Protein 6YUG (pdb70)

Solvent-accessible surface area: 14683 Å² total; per-residue (Å²): 232,61,76,43,112,32,83,87,7,56,62,132,15,6,138,66,0,41,120,18,2,29,110,99,39,202,32,108,50,85,8,57,192,70,67,3,65,96,21,37,171,29,65,2,7,22,6,6,0,0,17,9,49,73,75,68,122,7,1,0,2,0,0,0,2,5,4,0,4,5,0,15,97,6,10,0,10,5,36,40,42,15,14,24,162,118,20,111,162,133,42,7,14,97,77,0,0,117,77,0,23,83,22,0,98,89,122,39,85,2,14,45,0,15,2,41,9,121,55,148,122,27,78,128,29,13,53,46,9,136,7,129,106,40,119,25,78,5,13,57,6,88,81,228,72,68,45,108,28,73,72,5,57,59,136,19,6,125,60,0,42,104,21,3,34,127,83,22,125,35,108,50,82,6,60,191,68,71,2,76,99,22,12,146,30,69,2,6,20,5,9,0,0,18,11,49,74,76,67,137,7,2,0,4,0,0,0,2,5,6,0,1,2,0,22,100,8,16,0,9,6,39,34,44,14,20,16,175,141,34,108,164,138,41,8,18,84,76,1,1,117,77,0,25,88,19,0,96,88,120,36,89,2,13,51,0,15,2,43,7,108,44,153,144,16,96,138,25,11,56,48,11,139,3,132,164,20,124,36,43,6,2,56,5,86,88

Structure (mmCIF, N/CA/C/O backbone):
data_6YUG
#
_entry.id   6YUG
#
_cell.length_a   55.693
_cell.length_b   70.089
_cell.length_c   71.850
_cell.angle_alpha   90.00
_cell.angle_beta   90.00
_cell.angle_gamma   90.00
#
_symmetry.space_group_name_H-M   'P 21 21 21'
#
loop_
_entity.id
_entity.type
_entity.pdbx_description
1 polymer 'Diamine acetyltransferase'
2 non-polymer 'ACETYL COENZYME *A'
3 non-polymer 6-O-phosphono-alpha-D-glucopyranose
4 water water
#
loop_
_atom_site.group_PDB
_atom_site.id
_atom_site.type_symbol
_atom_site.label_atom_id
_atom_site.label_alt_id
_atom_site.label_comp_id
_atom_site.label_asym_id
_atom_site.label_entity_id
_atom_site.label_seq_id
_atom_site.pdbx_PDB_ins_code
_atom_site.Cartn_x
_atom_site.Cartn_y
_atom_site.Cartn_z
_atom_site.occupancy
_atom_site.B_iso_or_equiv
_atom_site.auth_seq_id
_atom_site.auth_comp_id
_atom_site.auth_asym_id
_atom_site.auth_atom_id
_atom_site.pdbx_PDB_model_num
ATOM 1 N N . ILE A 1 2 ? 7.823 -6.761 -18.023 1.00 95.03 2 ILE A N 1
ATOM 2 C CA . ILE A 1 2 ? 8.647 -5.567 -17.872 1.00 93.82 2 ILE A CA 1
ATOM 3 C C . ILE A 1 2 ? 7.844 -4.452 -17.221 1.00 89.35 2 ILE A C 1
ATOM 4 O O . ILE A 1 2 ? 8.094 -3.270 -17.455 1.00 90.09 2 ILE A O 1
ATOM 9 N N . SER A 1 3 ? 6.870 -4.838 -16.403 1.00 83.84 3 SER A N 1
ATOM 10 C CA . SER A 1 3 ? 6.017 -3.872 -15.723 1.00 77.76 3 SER A CA 1
ATOM 11 C C . SER A 1 3 ? 6.713 -3.322 -14.483 1.00 67.36 3 SER A C 1
ATOM 12 O O . SER A 1 3 ? 7.249 -4.083 -13.674 1.00 62.81 3 SER A O 1
ATOM 15 N N . SER A 1 4 ? 6.744 -1.994 -14.373 1.00 64.69 4 SER A N 1
ATOM 16 C CA . SER A 1 4 ? 7.312 -1.314 -13.222 1.00 62.74 4 SER A CA 1
ATOM 17 C C . SER A 1 4 ? 6.285 -1.203 -12.096 1.00 57.45 4 SER A C 1
ATOM 18 O O . SER A 1 4 ? 5.108 -0.923 -12.340 1.00 48.41 4 SER A O 1
ATOM 21 N N . PHE A 1 5 ? 6.772 -1.326 -10.856 1.00 52.62 5 PHE A N 1
ATOM 22 C CA . PHE A 1 5 ? 5.972 -1.275 -9.632 1.00 48.74 5 PHE A CA 1
ATOM 23 C C . PHE A 1 5 ? 6.667 -0.393 -8.610 1.00 48.43 5 PHE A C 1
ATOM 24 O O . PHE A 1 5 ? 7.890 -0.193 -8.657 1.00 47.22 5 PHE A O 1
ATOM 32 N N . GLU A 1 6 ? 5.882 0.140 -7.678 1.00 42.97 6 GLU A N 1
ATOM 33 C CA . GLU A 1 6 ? 6.461 0.968 -6.626 1.00 48.01 6 GLU A CA 1
ATOM 34 C C . GLU A 1 6 ? 5.761 0.709 -5.300 1.00 44.97 6 GLU A C 1
ATOM 35 O O . GLU A 1 6 ? 4.527 0.727 -5.233 1.00 42.80 6 GLU A O 1
ATOM 41 N N . VAL A 1 7 ? 6.541 0.451 -4.254 1.00 40.69 7 VAL A N 1
ATOM 42 C CA . VAL A 1 7 ? 5.990 0.410 -2.903 1.00 38.33 7 VAL A CA 1
ATOM 43 C C . VAL A 1 7 ? 5.932 1.815 -2.325 1.00 40.42 7 VAL A C 1
ATOM 44 O O . VAL A 1 7 ? 6.853 2.621 -2.486 1.00 40.63 7 VAL A O 1
ATOM 48 N N . ARG A 1 8 ? 4.822 2.124 -1.667 1.00 41.69 8 ARG A N 1
ATOM 49 C CA . ARG A 1 8 ? 4.651 3.429 -1.049 1.00 44.52 8 ARG A CA 1
ATOM 50 C C . ARG A 1 8 ? 3.757 3.284 0.184 1.00 43.50 8 ARG A C 1
ATOM 51 O O . ARG A 1 8 ? 3.096 2.259 0.383 1.00 42.53 8 ARG A O 1
ATOM 59 N N . LYS A 1 9 ? 3.772 4.303 1.036 1.00 42.70 9 LYS A N 1
ATOM 60 C CA . LYS A 1 9 ? 2.888 4.303 2.189 1.00 47.09 9 LYS A CA 1
ATOM 61 C C . LYS A 1 9 ? 1.477 4.633 1.722 1.00 49.08 9 LYS A C 1
ATOM 62 O O . LYS A 1 9 ? 1.272 5.575 0.951 1.00 51.73 9 LYS A O 1
ATOM 68 N N . ALA A 1 10 ? 0.513 3.837 2.160 1.00 47.04 10 ALA A N 1
ATOM 69 C CA . ALA A 1 10 ? -0.872 4.120 1.830 1.00 48.89 10 ALA A CA 1
ATOM 70 C C . ALA A 1 10 ? -1.308 5.413 2.513 1.00 50.43 10 ALA A C 1
ATOM 71 O O . ALA A 1 10 ? -0.743 5.822 3.528 1.00 53.89 10 ALA A O 1
ATOM 73 N N . THR A 1 11 ? -2.288 6.087 1.922 1.00 48.89 11 THR A N 1
ATOM 74 C CA . THR A 1 11 ? -2.794 7.350 2.445 1.00 51.03 11 THR A CA 1
ATOM 75 C C . THR A 1 11 ? -4.324 7.304 2.492 1.00 52.88 11 THR A C 1
ATOM 76 O O . THR A 1 11 ? -4.961 6.366 1.995 1.00 50.98 11 THR A O 1
ATOM 80 N N . ILE A 1 12 ? -4.918 8.337 3.103 1.00 54.80 12 ILE A N 1
ATOM 81 C CA . ILE A 1 12 ? -6.373 8.448 3.116 1.00 57.19 12 ILE A CA 1
ATOM 82 C C . ILE A 1 12 ? -6.936 8.471 1.701 1.00 58.71 12 ILE A C 1
ATOM 83 O O . ILE A 1 12 ? -8.032 7.951 1.457 1.00 58.33 12 ILE A O 1
ATOM 88 N N . ASP A 1 13 ? -6.198 9.041 0.738 1.00 59.45 13 ASP A N 1
ATOM 89 C CA . ASP A 1 13 ? -6.756 9.166 -0.603 1.00 60.32 13 ASP A CA 1
ATOM 90 C C . ASP A 1 13 ? -6.910 7.820 -1.268 1.00 53.29 13 ASP A C 1
ATOM 91 O O . ASP A 1 13 ? -7.596 7.720 -2.285 1.00 56.36 13 ASP A O 1
ATOM 96 N N . ASP A 1 14 ? -6.329 6.788 -0.682 1.00 46.90 14 ASP A N 1
ATOM 97 C CA . ASP A 1 14 ? -6.404 5.437 -1.195 1.00 45.22 14 ASP A CA 1
ATOM 98 C C . ASP A 1 14 ? -7.403 4.579 -0.442 1.00 42.22 14 ASP A C 1
ATOM 99 O O . ASP A 1 14 ? -7.481 3.373 -0.705 1.00 40.11 14 ASP A O 1
ATOM 104 N N . TYR A 1 15 ? -8.171 5.168 0.481 1.00 42.35 15 TYR A N 1
ATOM 105 C CA . TYR A 1 15 ? -8.963 4.366 1.414 1.00 38.09 15 TYR A CA 1
ATOM 106 C C . TYR A 1 15 ? -9.873 3.387 0.687 1.00 36.84 15 TYR A C 1
ATOM 107 O O . TYR A 1 15 ? -9.894 2.185 0.995 1.00 32.73 15 TYR A O 1
ATOM 116 N N . PHE A 1 16 ? -10.649 3.885 -0.276 1.00 36.93 16 PHE A N 1
ATOM 117 C CA . PHE A 1 16 ? -11.640 3.019 -0.894 1.00 34.99 16 PHE A CA 1
ATOM 118 C C . PHE A 1 16 ? -10.973 2.026 -1.830 1.00 35.51 16 PHE A C 1
ATOM 119 O O . PHE A 1 16 ? -11.409 0.873 -1.921 1.00 35.62 16 PHE A O 1
ATOM 127 N N . GLU A 1 17 ? -9.838 2.391 -2.436 1.00 39.33 17 GLU A N 1
ATOM 128 C CA . GLU A 1 17 ? -9.206 1.381 -3.264 1.00 39.47 17 GLU A CA 1
ATOM 129 C C . GLU A 1 17 ? -8.570 0.309 -2.389 1.00 39.42 17 GLU A C 1
ATOM 130 O O . GLU A 1 17 ? -8.734 -0.884 -2.670 1.00 35.77 17 GLU A O 1
ATOM 136 N N . LEU A 1 18 ? -7.975 0.690 -1.243 1.00 40.42 18 LEU A N 1
ATOM 137 C CA . LEU A 1 18 ? -7.449 -0.336 -0.343 1.00 41.87 18 LEU A CA 1
ATOM 138 C C . LEU A 1 18 ? -8.557 -1.185 0.239 1.00 42.10 18 LEU A C 1
ATOM 139 O O . LEU A 1 18 ? -8.399 -2.402 0.395 1.00 39.88 18 LEU A O 1
ATOM 144 N N . ARG A 1 19 ? -9.701 -0.572 0.548 1.00 41.22 19 ARG A N 1
ATOM 145 C CA . ARG A 1 19 ? -10.743 -1.357 1.187 1.00 36.15 19 ARG A CA 1
ATOM 146 C C . ARG A 1 19 ? -11.265 -2.418 0.238 1.00 36.87 19 ARG A C 1
ATOM 147 O O . ARG A 1 19 ? -11.520 -3.554 0.662 1.00 37.76 19 ARG A O 1
ATOM 155 N N . ASN A 1 20 ? -11.327 -2.104 -1.071 1.00 37.20 20 ASN A N 1
ATOM 156 C CA . ASN A 1 20 ? -11.770 -3.094 -2.046 1.00 39.68 20 ASN A CA 1
ATOM 157 C C . ASN A 1 20 ? -10.797 -4.251 -2.139 1.00 41.37 20 ASN A C 1
ATOM 158 O O . ASN A 1 20 ? -11.185 -5.380 -2.466 1.00 41.42 20 ASN A O 1
ATOM 163 N N . LEU A 1 21 ? -9.526 -3.981 -1.878 1.00 43.15 21 LEU A N 1
ATOM 164 C CA . LEU A 1 21 ? -8.529 -5.027 -1.977 1.00 46.97 21 LEU A CA 1
ATOM 165 C C . LEU A 1 21 ? -8.501 -5.863 -0.696 1.00 46.63 21 LEU A C 1
ATOM 166 O O . LEU A 1 21 ? -8.518 -7.101 -0.747 1.00 45.97 21 LEU A O 1
ATOM 171 N N . ILE A 1 22 ? -8.510 -5.188 0.458 1.00 45.73 22 ILE A N 1
ATOM 172 C CA . ILE A 1 22 ? -8.389 -5.858 1.752 1.00 49.78 22 ILE A CA 1
ATOM 173 C C . ILE A 1 22 ? -9.575 -6.771 2.006 1.00 58.70 22 ILE A C 1
ATOM 174 O O . ILE A 1 22 ? -9.415 -7.905 2.473 1.00 60.56 22 ILE A O 1
ATOM 179 N N . CYS A 1 23 ? -10.780 -6.293 1.708 1.00 64.66 23 CYS A N 1
ATOM 180 C CA . CYS A 1 23 ? -12.016 -6.960 2.096 1.00 71.40 23 CYS A CA 1
ATOM 181 C C . CYS A 1 23 ? -12.363 -8.151 1.246 1.00 88.54 23 CYS A C 1
ATOM 182 O O . CYS A 1 23 ? -13.429 -8.731 1.456 1.00 88.71 23 CYS A O 1
ATOM 185 N N . ASP A 1 24 ? -11.522 -8.543 0.302 1.00 106.74 24 ASP A N 1
ATOM 186 C CA . ASP A 1 24 ? -11.992 -9.678 -0.469 1.00 115.46 24 ASP A CA 1
ATOM 187 C C . ASP A 1 24 ? -11.631 -11.004 0.191 1.00 119.40 24 ASP A C 1
ATOM 188 O O . ASP A 1 24 ? -12.448 -11.929 0.208 1.00 125.79 24 ASP A O 1
ATOM 193 N N . VAL A 1 25 ? -10.463 -11.089 0.826 1.00 116.82 25 VAL A N 1
ATOM 194 C CA . VAL A 1 25 ? -10.083 -12.337 1.482 1.00 114.82 25 VAL A CA 1
ATOM 195 C C . VAL A 1 25 ? -10.307 -12.295 2.982 1.00 111.02 25 VAL A C 1
ATOM 196 O O . VAL A 1 25 ? -10.312 -13.355 3.630 1.00 113.43 25 VAL A O 1
ATOM 200 N N . THR A 1 26 ? -10.529 -11.118 3.544 1.00 104.04 26 THR A N 1
ATOM 201 C CA . THR A 1 26 ? -10.570 -10.866 4.972 1.00 94.61 26 THR A CA 1
ATOM 202 C C . THR A 1 26 ? -12.039 -10.626 5.326 1.00 88.36 26 THR A C 1
ATOM 203 O O . THR A 1 26 ? -12.912 -10.679 4.451 1.00 90.39 26 THR A O 1
ATOM 207 N N . ARG A 1 27 ? -12.333 -10.419 6.606 1.00 79.48 27 ARG A N 1
ATOM 208 C CA . ARG A 1 27 ? -13.711 -10.297 7.082 1.00 72.07 27 ARG A CA 1
ATOM 209 C C . ARG A 1 27 ? -14.008 -8.830 7.415 1.00 62.63 27 ARG A C 1
ATOM 210 O O . ARG A 1 27 ? -13.872 -8.401 8.560 1.00 61.02 27 ARG A O 1
ATOM 218 N N . CYS A 1 28 ? -14.444 -8.067 6.410 1.00 56.32 28 CYS A N 1
ATOM 219 C CA . CYS A 1 28 ? -14.834 -6.678 6.617 1.00 49.34 28 CYS A CA 1
ATOM 220 C C . CYS A 1 28 ? -16.308 -6.590 6.998 1.00 47.51 28 CYS A C 1
ATOM 221 O O . CYS A 1 28 ? -17.128 -7.412 6.585 1.00 47.44 28 CYS A O 1
ATOM 224 N N . THR A 1 29 ? -16.633 -5.553 7.771 1.00 44.43 29 THR A N 1
ATOM 225 C CA . THR A 1 29 ? -17.962 -5.316 8.311 1.00 40.08 29 THR A CA 1
ATOM 226 C C . THR A 1 29 ? -18.380 -3.859 8.239 1.00 39.18 29 THR A C 1
ATOM 227 O O . THR A 1 29 ? -19.510 -3.546 8.619 1.00 43.05 29 THR A O 1
ATOM 231 N N . GLU A 1 30 ? -17.520 -2.961 7.779 1.00 36.45 30 GLU A N 1
ATOM 232 C CA . GLU A 1 30 ? -17.751 -1.537 7.973 1.00 41.65 30 GLU A CA 1
ATOM 233 C C . GLU A 1 30 ? -17.063 -0.760 6.866 1.00 40.52 30 GLU A C 1
ATOM 234 O O . GLU A 1 30 ? -16.054 -1.211 6.320 1.00 44.12 30 GLU A O 1
ATOM 240 N N . THR A 1 31 ? -17.618 0.394 6.505 1.00 36.75 31 THR A N 1
ATOM 241 C CA . THR A 1 31 ? -16.905 1.320 5.632 1.00 39.95 31 THR A CA 1
ATOM 242 C C . THR A 1 31 ? -16.842 2.654 6.363 1.00 36.18 31 THR A C 1
ATOM 243 O O . THR A 1 31 ? -17.877 3.223 6.720 1.00 35.62 31 THR A O 1
ATOM 247 N N . LEU A 1 32 ? -15.622 3.112 6.645 1.00 30.59 32 LEU A N 1
ATOM 248 C CA . LEU A 1 32 ? -15.412 4.201 7.583 1.00 30.30 32 LEU A CA 1
ATOM 249 C C . LEU A 1 32 ? -15.745 5.556 6.973 1.00 36.75 32 LEU A C 1
ATOM 250 O O . LEU A 1 32 ? -15.631 5.764 5.764 1.00 36.47 32 LEU A O 1
ATOM 255 N N . SER A 1 33 ? -16.182 6.479 7.829 1.00 39.98 33 SER A N 1
ATOM 256 C CA . SER A 1 33 ? -16.387 7.861 7.416 1.00 46.99 33 SER A CA 1
ATOM 257 C C . SER A 1 33 ? -15.048 8.548 7.223 1.00 47.95 33 SER A C 1
ATOM 258 O O . SER A 1 33 ? -13.983 7.983 7.480 1.00 46.39 33 SER A O 1
ATOM 261 N N . ARG A 1 34 ? -15.109 9.804 6.781 1.00 50.75 34 ARG A N 1
ATOM 262 C CA . ARG A 1 34 ? -13.872 10.540 6.588 1.00 51.28 34 ARG A CA 1
ATOM 263 C C . ARG A 1 34 ? -13.169 10.771 7.909 1.00 50.42 34 ARG A C 1
ATOM 264 O O . ARG A 1 34 ? -11.936 10.752 7.954 1.00 48.45 34 ARG A O 1
ATOM 272 N N . GLU A 1 35 ? -13.932 10.954 8.993 1.00 49.20 35 GLU A N 1
ATOM 273 C CA . GLU A 1 35 ? -13.323 11.185 10.295 1.00 46.54 35 GLU A CA 1
ATOM 274 C C . GLU A 1 35 ? -12.742 9.904 10.875 1.00 44.73 35 GLU A C 1
ATOM 275 O O . GLU A 1 35 ? -11.596 9.903 11.346 1.00 44.47 35 GLU A O 1
ATOM 277 N N . GLN A 1 36 ? -13.473 8.786 10.789 1.00 42.32 36 GLN A N 1
ATOM 278 C CA . GLN A 1 36 ? -12.912 7.539 11.308 1.00 42.15 36 GLN A CA 1
ATOM 279 C C . GLN A 1 36 ? -11.681 7.119 10.512 1.00 40.33 36 GLN A C 1
ATOM 280 O O . GLN A 1 36 ? -10.636 6.791 11.092 1.00 35.57 36 GLN A O 1
ATOM 286 N N . ALA A 1 37 ? -11.785 7.134 9.178 1.00 37.93 37 ALA A N 1
ATOM 287 C CA . ALA A 1 37 ? -10.646 6.770 8.342 1.00 35.39 37 ALA A CA 1
ATOM 288 C C . ALA A 1 37 ? -9.451 7.665 8.628 1.00 38.27 37 ALA A C 1
ATOM 289 O O . ALA A 1 37 ? -8.345 7.172 8.874 1.00 35.70 37 ALA A O 1
ATOM 291 N N . GLU A 1 38 ? -9.662 8.987 8.636 1.00 43.64 38 GLU A N 1
ATOM 292 C CA . GLU A 1 38 ? -8.588 9.903 9.011 1.00 48.93 38 GLU A CA 1
ATOM 293 C C . GLU A 1 38 ? -7.999 9.535 10.367 1.00 53.62 38 GLU A C 1
ATOM 294 O O . GLU A 1 38 ? -6.779 9.559 10.549 1.00 55.98 38 GLU A O 1
ATOM 300 N N . GLU A 1 39 ? -8.845 9.158 11.323 1.00 56.50 39 GLU A N 1
ATOM 301 C CA . GLU A 1 39 ? -8.330 8.793 12.636 1.00 60.75 39 GLU A CA 1
ATOM 302 C C . GLU A 1 39 ? -7.419 7.578 12.545 1.00 55.29 39 GLU A C 1
ATOM 303 O O . GLU A 1 39 ? -6.342 7.550 13.155 1.00 53.79 39 GLU A O 1
ATOM 309 N N . ARG A 1 40 ? -7.820 6.570 11.769 1.00 52.22 40 ARG A N 1
ATOM 310 C CA . ARG A 1 40 ? -7.042 5.339 11.762 1.00 50.41 40 ARG A CA 1
ATOM 311 C C . ARG A 1 40 ? -5.706 5.536 11.064 1.00 48.72 40 ARG A C 1
ATOM 312 O O . ARG A 1 40 ? -4.683 5.011 11.528 1.00 45.47 40 ARG A O 1
ATOM 320 N N . PHE A 1 41 ? -5.676 6.379 10.032 1.00 48.17 41 PHE A N 1
ATOM 321 C CA . PHE A 1 41 ? -4.427 6.688 9.350 1.00 47.68 41 PHE A CA 1
ATOM 322 C C . PHE A 1 41 ? -3.468 7.495 10.218 1.00 47.88 41 PHE A C 1
ATOM 323 O O . PHE A 1 41 ? -2.273 7.565 9.896 1.00 47.34 41 PHE A O 1
ATOM 331 N N . ARG A 1 42 ? -3.954 8.108 11.301 1.00 48.63 42 ARG A N 1
ATOM 332 C CA . ARG A 1 42 ? -3.096 8.883 12.189 1.00 51.41 42 ARG A CA 1
ATOM 333 C C . ARG A 1 42 ? -2.737 8.151 13.469 1.00 47.57 42 ARG A C 1
ATOM 334 O O . ARG A 1 42 ? -2.157 8.761 14.367 1.00 50.10 42 ARG A O 1
ATOM 342 N N . TYR A 1 43 ? -2.996 6.853 13.545 1.00 44.26 43 TYR A N 1
ATOM 343 C CA . TYR A 1 43 ? -2.337 6.025 14.542 1.00 44.92 43 TYR A CA 1
ATOM 344 C C . TYR A 1 43 ? -0.858 5.886 14.182 1.00 44.71 43 TYR A C 1
ATOM 345 O O . TYR A 1 43 ? -0.529 5.438 13.076 1.00 45.14 43 TYR A O 1
ATOM 354 N N . ASN A 1 44 ? 0.040 6.331 15.082 1.00 41.85 44 ASN A N 1
ATOM 355 C CA . ASN A 1 44 ? 1.447 6.462 14.707 1.00 41.01 44 ASN A CA 1
ATOM 356 C C . ASN A 1 44 ? 2.239 5.152 14.814 1.00 40.29 44 ASN A C 1
ATOM 357 O O . ASN A 1 44 ? 3.471 5.184 14.699 1.00 41.64 44 ASN A O 1
ATOM 362 N N . THR A 1 45 ? 1.579 4.019 15.052 1.00 38.48 45 THR A N 1
ATOM 363 C CA . THR A 1 45 ? 2.207 2.702 14.985 1.00 33.90 45 THR A CA 1
ATOM 364 C C . THR A 1 45 ? 1.790 1.934 13.749 1.00 33.70 45 THR A C 1
ATOM 365 O O . THR A 1 45 ? 2.260 0.807 13.535 1.00 34.64 45 THR A O 1
ATOM 369 N N . TYR A 1 46 ? 0.872 2.490 12.973 1.00 31.75 46 TYR A N 1
ATOM 370 C CA . TYR A 1 46 ? 0.230 1.794 11.879 1.00 29.40 46 TYR A CA 1
ATOM 371 C C . TYR A 1 46 ? 0.848 2.299 10.585 1.00 33.01 46 TYR A C 1
ATOM 372 O O . TYR A 1 46 ? 0.756 3.492 10.269 1.00 28.79 46 TYR A O 1
ATOM 381 N N . HIS A 1 47 ? 1.515 1.401 9.865 1.00 33.15 47 HIS A N 1
ATOM 382 C CA . HIS A 1 47 ? 2.249 1.745 8.658 1.00 34.26 47 HIS A CA 1
ATOM 383 C C . HIS A 1 47 ? 1.676 0.885 7.540 1.00 37.91 47 HIS A C 1
ATOM 384 O O . HIS A 1 47 ? 2.129 -0.248 7.301 1.00 38.49 47 HIS A O 1
ATOM 391 N N . PRO A 1 48 ? 0.621 1.370 6.884 1.00 37.57 48 PRO A N 1
ATOM 392 C CA . PRO A 1 48 ? -0.017 0.669 5.758 1.00 36.54 48 PRO A CA 1
ATOM 393 C C . PRO A 1 48 ? 0.853 0.812 4.515 1.00 37.95 48 PRO A C 1
ATOM 394 O O . PRO A 1 48 ? 1.070 1.926 4.029 1.00 37.64 48 PRO A O 1
ATOM 398 N N . TYR A 1 49 ? 1.323 -0.317 3.985 1.00 31.27 49 TYR A N 1
ATOM 399 C CA . TYR A 1 49 ? 2.058 -0.336 2.725 1.00 32.33 49 TYR A CA 1
ATOM 400 C C . TYR A 1 49 ? 1.158 -0.801 1.581 1.00 32.83 49 TYR A C 1
ATOM 401 O O . TYR A 1 49 ? 0.430 -1.783 1.721 1.00 37.65 49 TYR A O 1
ATOM 410 N N . CYS A 1 50 ? 1.223 -0.112 0.442 1.00 33.66 50 CYS A N 1
ATOM 411 C CA . CYS A 1 50 ? 0.598 -0.602 -0.789 1.00 37.97 50 CYS A CA 1
ATOM 412 C C . CYS A 1 50 ? 1.646 -0.693 -1.895 1.00 41.42 50 CYS A C 1
ATOM 413 O O . CYS A 1 50 ? 2.675 -0.004 -1.876 1.00 41.18 50 CYS A O 1
ATOM 416 N N . LEU A 1 51 ? 1.367 -1.538 -2.875 1.00 39.46 51 LEU A N 1
ATOM 417 C CA . LEU A 1 51 ? 2.207 -1.657 -4.043 1.00 41.75 51 LEU A CA 1
ATOM 418 C C . LEU A 1 51 ? 1.387 -1.251 -5.258 1.00 45.22 51 LEU A C 1
ATOM 419 O O . LEU A 1 51 ? 0.272 -1.746 -5.450 1.00 46.12 51 LEU A O 1
ATOM 424 N N . VAL A 1 52 ? 1.950 -0.369 -6.077 1.00 45.79 52 VAL A N 1
ATOM 425 C CA . VAL A 1 52 ? 1.253 0.239 -7.201 1.00 45.68 52 VAL A CA 1
ATOM 426 C C . VAL A 1 52 ? 1.874 -0.280 -8.489 1.00 42.50 52 VAL A C 1
ATOM 427 O O . VAL A 1 52 ? 3.081 -0.531 -8.553 1.00 42.95 52 VAL A O 1
ATOM 431 N N . ASP A 1 53 ? 1.037 -0.484 -9.490 1.00 45.35 53 ASP A N 1
ATOM 432 C CA . ASP A 1 53 ? 1.496 -0.667 -10.857 1.00 45.37 53 ASP A CA 1
ATOM 433 C C . ASP A 1 53 ? 1.828 0.712 -11.405 1.00 47.86 53 ASP A C 1
ATOM 434 O O . ASP A 1 53 ? 0.962 1.591 -11.463 1.00 48.73 53 ASP A O 1
ATOM 439 N N . THR A 1 54 ? 3.074 0.908 -11.809 1.00 46.83 54 THR A N 1
ATOM 440 C CA . THR A 1 54 ? 3.459 2.210 -12.324 1.00 47.61 54 THR A CA 1
ATOM 441 C C . THR A 1 54 ? 2.802 2.478 -13.669 1.00 50.69 54 THR A C 1
ATOM 442 O O . THR A 1 54 ? 2.562 3.639 -14.014 1.00 49.78 54 THR A O 1
ATOM 443 N N . GLU A 1 55 ? 2.544 1.421 -14.446 1.00 53.61 55 GLU A N 1
ATOM 444 C CA . GLU A 1 55 ? 1.959 1.575 -15.781 1.00 57.17 55 GLU A CA 1
ATOM 445 C C . GLU A 1 55 ? 0.538 2.129 -15.700 1.00 58.33 55 GLU A C 1
ATOM 446 O O . GLU A 1 55 ? 0.246 3.203 -16.240 1.00 58.55 55 GLU A O 1
ATOM 447 N N . ASN A 1 56 ? -0.374 1.376 -15.076 1.00 58.66 56 ASN A N 1
ATOM 448 C CA . ASN A 1 56 ? -1.688 1.885 -14.681 1.00 62.42 56 ASN A CA 1
ATOM 449 C C . ASN A 1 56 ? -1.673 2.148 -13.177 1.00 61.31 56 ASN A C 1
ATOM 450 O O . ASN A 1 56 ? -1.437 1.234 -12.382 1.00 61.90 56 ASN A O 1
ATOM 455 N N . GLY A 1 57 ? -1.931 3.393 -12.788 1.00 58.67 57 GLY A N 1
ATOM 456 C CA . GLY A 1 57 ? -1.713 3.815 -11.415 1.00 53.29 57 GLY A CA 1
ATOM 457 C C . GLY A 1 57 ? -2.345 2.992 -10.304 1.00 48.62 57 GLY A C 1
ATOM 458 O O . GLY A 1 57 ? -2.472 3.482 -9.176 1.00 48.26 57 GLY A O 1
ATOM 459 N N . ARG A 1 58 ? -2.686 1.732 -10.572 1.00 45.94 58 ARG A N 1
ATOM 460 C CA . ARG A 1 58 ? -3.535 0.964 -9.668 1.00 48.72 58 ARG A CA 1
ATOM 461 C C . ARG A 1 58 ? -2.769 0.365 -8.501 1.00 46.42 58 ARG A C 1
ATOM 462 O O .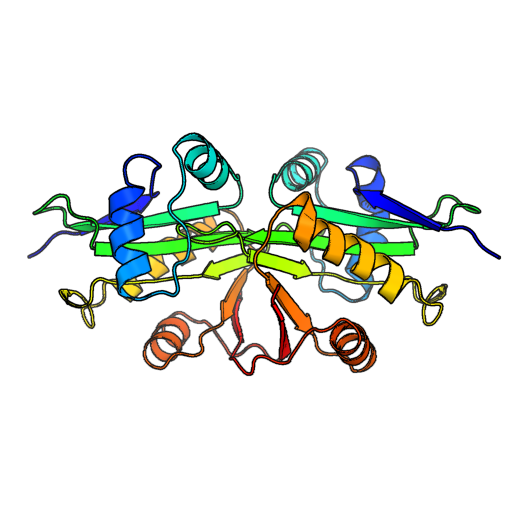 ARG A 1 58 ? -1.633 -0.097 -8.655 1.00 45.16 58 ARG A O 1
ATOM 470 N N . ILE A 1 59 ? -3.423 0.336 -7.335 1.00 43.74 59 ILE A N 1
ATOM 471 C CA . ILE A 1 59 ? -2.887 -0.415 -6.211 1.00 44.77 59 ILE A CA 1
ATOM 472 C C . ILE A 1 59 ? -3.151 -1.888 -6.457 1.00 45.72 59 ILE A C 1
ATOM 473 O O . ILE A 1 59 ? -4.277 -2.285 -6.769 1.00 40.05 59 ILE A O 1
ATOM 478 N N . VAL A 1 60 ? -2.106 -2.705 -6.326 1.00 39.75 60 VAL A N 1
ATOM 479 C CA . VAL A 1 60 ? -2.218 -4.135 -6.568 1.00 40.46 60 VAL A CA 1
ATOM 480 C C . VAL A 1 60 ? -1.781 -4.959 -5.380 1.00 39.80 60 VAL A C 1
ATOM 481 O O . VAL A 1 60 ? -1.916 -6.186 -5.405 1.00 41.24 60 VAL A O 1
ATOM 485 N N . GLY A 1 61 ? -1.293 -4.326 -4.327 1.00 40.27 61 GLY A N 1
ATOM 486 C CA . GLY A 1 61 ? -0.898 -5.063 -3.153 1.00 39.41 61 GLY A CA 1
ATOM 487 C C . GLY A 1 61 ? -1.068 -4.210 -1.924 1.00 37.09 61 GLY A C 1
ATOM 488 O O . GLY A 1 61 ? -1.076 -2.974 -1.980 1.00 35.52 61 GLY A O 1
ATOM 489 N N . TYR A 1 62 ? -1.204 -4.897 -0.801 1.00 35.04 62 TYR A N 1
ATOM 490 C CA . TYR A 1 62 ? -1.320 -4.201 0.462 1.00 34.08 62 TYR A CA 1
ATOM 491 C C . TYR A 1 62 ? -0.756 -5.077 1.566 1.00 33.26 62 TYR A C 1
ATOM 492 O O . TYR A 1 62 ? -0.814 -6.309 1.506 1.00 36.92 62 TYR A O 1
ATOM 501 N N . ALA A 1 63 ? -0.186 -4.415 2.561 1.00 32.43 63 ALA A N 1
ATOM 502 C CA . ALA A 1 63 ? 0.260 -5.057 3.783 1.00 37.69 63 ALA A CA 1
ATOM 503 C C . ALA A 1 63 ? 0.215 -4.012 4.883 1.00 35.74 63 ALA A C 1
ATOM 504 O O . ALA A 1 63 ? 0.539 -2.840 4.647 1.00 36.42 63 ALA A O 1
ATOM 506 N N . GLY A 1 64 ? -0.218 -4.428 6.059 1.00 30.21 64 GLY A N 1
ATOM 507 C CA . GLY A 1 64 ? -0.300 -3.553 7.207 1.00 29.35 64 GLY A CA 1
ATOM 508 C C . GLY A 1 64 ? 0.847 -3.866 8.125 1.00 29.39 64 GLY A C 1
ATOM 509 O O . GLY A 1 64 ? 1.055 -5.021 8.517 1.00 29.64 64 GLY A O 1
ATOM 510 N N . PHE A 1 65 ? 1.622 -2.846 8.468 1.00 29.35 65 PHE A N 1
ATOM 511 C CA . PHE A 1 65 ? 2.732 -3.015 9.401 1.00 32.49 65 PHE A CA 1
ATOM 512 C C . PHE A 1 65 ? 2.448 -2.257 10.693 1.00 31.26 65 PHE A C 1
ATOM 513 O O . PHE A 1 65 ? 2.141 -1.060 10.663 1.00 30.48 65 PHE A O 1
ATOM 521 N N . TYR A 1 66 ? 2.604 -2.935 11.826 1.00 28.69 66 TYR A N 1
ATOM 522 C CA . TYR A 1 66 ? 2.251 -2.369 13.124 1.00 28.16 66 TYR A CA 1
ATOM 523 C C . TYR A 1 66 ? 3.414 -2.466 14.106 1.00 28.62 66 TYR A C 1
ATOM 524 O O . TYR A 1 66 ? 4.000 -3.541 14.275 1.00 37.84 66 TYR A O 1
ATOM 533 N N . ILE A 1 67 ? 3.717 -1.349 14.769 1.00 28.64 67 ILE A N 1
ATOM 534 C CA . ILE A 1 67 ? 4.733 -1.295 15.817 1.00 31.73 67 ILE A CA 1
ATOM 535 C C . ILE A 1 67 ? 4.093 -1.689 17.144 1.00 33.96 67 ILE A C 1
ATOM 536 O O . ILE A 1 67 ? 3.002 -1.216 17.491 1.00 3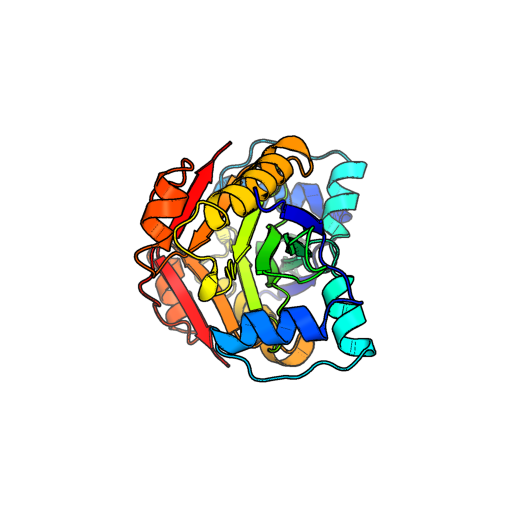2.55 67 ILE A O 1
ATOM 541 N N . ILE A 1 68 ? 4.766 -2.560 17.885 1.00 32.18 68 ILE A N 1
ATOM 542 C CA . ILE A 1 68 ? 4.274 -3.012 19.176 1.00 31.58 68 ILE A CA 1
ATOM 543 C C . ILE A 1 68 ? 5.264 -2.534 20.230 1.00 33.87 68 ILE A C 1
ATOM 544 O O . ILE A 1 68 ? 6.267 -3.208 20.501 1.00 35.90 68 ILE A O 1
ATOM 549 N N . PRO A 1 69 ? 5.037 -1.355 20.816 1.00 33.64 69 PRO A N 1
ATOM 550 C CA . PRO A 1 69 ? 6.034 -0.759 21.721 1.00 36.64 69 PRO A CA 1
ATOM 551 C C . PRO A 1 69 ? 6.371 -1.677 22.888 1.00 39.80 69 PRO A C 1
ATOM 552 O O . PRO A 1 69 ? 5.535 -2.453 23.358 1.00 42.38 69 PRO A O 1
ATOM 556 N N . HIS A 1 70 ? 7.631 -1.614 23.305 1.00 43.99 70 HIS A N 1
ATOM 557 C CA . HIS A 1 70 ? 8.163 -2.386 24.415 1.00 44.91 70 HIS A CA 1
ATOM 558 C C . HIS A 1 70 ? 8.963 -1.486 25.336 1.00 42.43 70 HIS A C 1
ATOM 559 O O . HIS A 1 70 ? 9.646 -0.555 24.892 1.00 43.25 70 HIS A O 1
ATOM 566 N N . LEU A 1 71 ? 8.847 -1.769 26.620 1.00 40.66 71 LEU A N 1
ATOM 567 C CA . LEU A 1 71 ? 9.671 -1.163 27.626 1.00 44.00 71 LEU A CA 1
ATOM 568 C C . LEU A 1 71 ? 10.808 -2.142 27.878 1.00 47.95 71 LEU A C 1
ATOM 569 O O . LEU A 1 71 ? 10.598 -3.360 27.881 1.00 52.70 71 LEU A O 1
ATOM 574 N N . GLY A 1 72 ? 12.014 -1.626 27.982 1.00 48.58 72 GLY A N 1
ATOM 575 C CA . GLY A 1 72 ? 13.153 -2.484 28.265 1.00 51.37 72 GLY A CA 1
ATOM 576 C C . GLY A 1 72 ? 13.702 -3.300 27.110 1.00 53.40 72 GLY A C 1
ATOM 577 O O . GLY A 1 72 ? 14.590 -4.133 27.340 1.00 54.64 72 GLY A O 1
ATOM 578 N N . ARG A 1 73 ? 13.231 -3.081 25.877 1.00 53.14 73 ARG A N 1
ATOM 579 C CA . ARG A 1 73 ? 13.688 -3.812 24.696 1.00 55.22 73 ARG A CA 1
ATOM 580 C C . ARG A 1 73 ? 13.322 -3.031 23.448 1.00 50.44 73 ARG A C 1
ATOM 581 O O . ARG A 1 73 ? 12.388 -2.224 23.451 1.00 47.67 73 ARG A O 1
ATOM 589 N N . LYS A 1 74 ? 14.028 -3.347 22.363 1.00 45.89 74 LYS A N 1
ATOM 590 C CA . LYS A 1 74 ? 13.595 -2.947 21.028 1.00 45.45 74 LYS A CA 1
ATOM 591 C C . LYS A 1 74 ? 12.113 -3.245 20.831 1.00 39.90 74 LYS A C 1
ATOM 592 O O . LYS A 1 74 ? 11.591 -4.248 21.328 1.00 38.90 74 LYS A O 1
ATOM 598 N N . ASN A 1 75 ? 11.428 -2.347 20.131 1.00 39.48 75 ASN A N 1
ATOM 599 C CA . ASN A 1 75 ? 10.002 -2.530 19.852 1.00 36.47 75 ASN A CA 1
ATOM 600 C C . ASN A 1 75 ? 9.754 -3.797 19.040 1.00 38.06 75 ASN A C 1
ATOM 601 O O . ASN A 1 75 ? 10.586 -4.205 18.224 1.00 38.80 75 ASN A O 1
ATOM 606 N N . ASP A 1 76 ? 8.638 -4.467 19.322 1.00 39.33 76 ASP A N 1
ATOM 607 C CA . ASP A 1 76 ? 8.195 -5.534 18.444 1.00 42.90 76 ASP A CA 1
ATOM 608 C C . ASP A 1 76 ? 7.387 -4.960 17.284 1.00 40.15 76 ASP A C 1
ATOM 609 O O . ASP A 1 76 ? 7.091 -3.762 17.211 1.00 38.39 76 ASP A O 1
ATOM 614 N N . SER A 1 77 ? 6.995 -5.835 16.376 1.00 37.23 77 SER A N 1
ATOM 615 C CA . SER A 1 77 ? 6.194 -5.375 15.260 1.00 37.14 77 SER A CA 1
ATOM 616 C C . SER A 1 77 ? 5.409 -6.557 14.718 1.00 35.77 77 SER A C 1
ATOM 617 O O . SER A 1 77 ? 5.671 -7.711 15.062 1.00 34.91 77 SER A O 1
ATOM 620 N N . ARG A 1 78 ? 4.426 -6.253 13.867 1.00 33.39 78 ARG A N 1
ATOM 621 C CA . ARG A 1 78 ? 3.613 -7.283 13.247 1.00 34.34 78 ARG A CA 1
ATOM 622 C C . ARG A 1 78 ? 3.218 -6.858 11.841 1.00 35.81 78 ARG A C 1
ATOM 623 O O . ARG A 1 78 ? 3.134 -5.659 11.532 1.00 32.49 78 ARG A O 1
ATOM 631 N N . ILE A 1 79 ? 2.993 -7.881 11.002 1.00 41.62 79 ILE A N 1
ATOM 632 C CA . ILE A 1 79 ? 2.562 -7.750 9.608 1.00 46.22 79 ILE A CA 1
ATOM 633 C C . ILE A 1 79 ? 1.169 -8.360 9.535 1.00 49.41 79 ILE A C 1
ATOM 634 O O . ILE A 1 79 ? 1.003 -9.568 9.754 1.00 51.08 79 ILE A O 1
ATOM 639 N N . GLU A 1 80 ? 0.180 -7.573 9.161 1.00 51.27 80 GLU A N 1
ATOM 640 C CA . GLU A 1 80 ? -1.145 -8.143 8.992 1.00 53.52 80 GLU A CA 1
ATOM 641 C C . GLU A 1 80 ? -1.688 -7.733 7.630 1.00 53.20 80 GLU A C 1
ATOM 642 O O . GLU A 1 80 ? -1.283 -6.718 7.055 1.00 53.60 80 GLU A O 1
ATOM 648 N N . HIS A 1 81 ? -2.597 -8.553 7.105 1.00 52.83 81 HIS A N 1
ATOM 649 C CA . HIS A 1 81 ? -3.365 -8.212 5.911 1.00 52.53 81 HIS A CA 1
ATOM 650 C C . HIS A 1 81 ? -2.450 -8.074 4.694 1.00 55.93 81 HIS A C 1
ATOM 651 O O . HIS A 1 81 ? -2.422 -7.043 4.018 1.00 61.56 81 HIS A O 1
ATOM 658 N N . VAL A 1 82 ? -1.693 -9.121 4.411 1.00 50.74 82 VAL A N 1
ATOM 659 C CA . VAL A 1 82 ? -0.911 -9.144 3.185 1.00 49.14 82 VAL A CA 1
ATOM 660 C C . VAL A 1 82 ? -1.741 -9.777 2.086 1.00 45.22 82 VAL A C 1
ATOM 661 O O . VAL A 1 82 ? -2.152 -10.938 2.207 1.00 43.58 82 VAL A O 1
ATOM 665 N N . ILE A 1 83 ? -2.011 -9.006 1.031 1.00 45.73 83 ILE A N 1
ATOM 666 C CA . ILE A 1 83 ? -2.776 -9.481 -0.116 1.00 45.39 83 ILE A CA 1
ATOM 667 C C . ILE A 1 83 ? -2.226 -8.856 -1.401 1.00 45.22 83 ILE A C 1
ATOM 668 O O . ILE A 1 83 ? -1.849 -7.678 -1.426 1.00 44.91 83 ILE A O 1
ATOM 673 N N . ILE A 1 84 ? -2.121 -9.671 -2.448 1.00 43.20 84 ILE A N 1
ATOM 674 C CA . ILE A 1 84 ? -1.803 -9.231 -3.808 1.00 45.02 84 ILE A CA 1
ATOM 675 C C . ILE A 1 84 ? -2.988 -9.557 -4.718 1.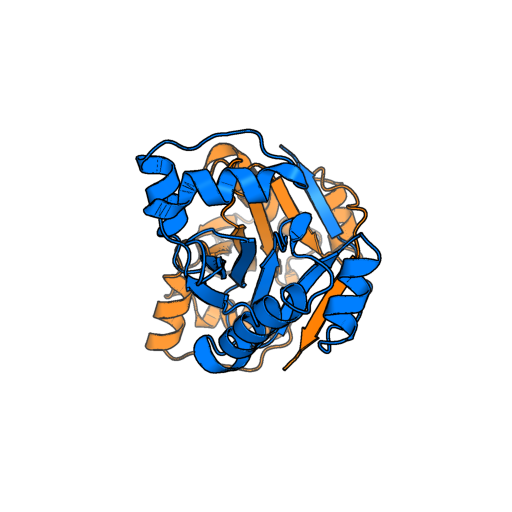00 47.07 84 ILE A C 1
ATOM 676 O O . ILE A 1 84 ? -3.585 -10.636 -4.607 1.00 47.55 84 ILE A O 1
ATOM 681 N N . SER A 1 85 ? -3.329 -8.627 -5.616 1.00 48.29 85 SER A N 1
ATOM 682 C CA . SER A 1 85 ? -4.443 -8.835 -6.539 1.00 49.80 85 SER A CA 1
ATOM 683 C C . SER A 1 85 ? -4.313 -10.177 -7.248 1.00 53.79 85 SER A C 1
ATOM 684 O O . SER A 1 85 ? -3.231 -10.544 -7.717 1.00 53.63 85 SER A O 1
ATOM 687 N N . LYS A 1 86 ? -5.421 -10.921 -7.282 1.00 58.17 86 LYS A N 1
ATOM 688 C CA . LYS A 1 86 ? -5.524 -12.233 -7.914 1.00 67.47 86 LYS A CA 1
ATOM 689 C C . LYS A 1 86 ? -4.802 -12.232 -9.260 1.00 72.22 86 LYS A C 1
ATOM 690 O O . LYS A 1 86 ? -4.124 -13.199 -9.628 1.00 73.85 86 LYS A O 1
ATOM 696 N N . GLU A 1 87 ? -4.932 -11.115 -9.982 1.00 74.63 87 GLU A N 1
ATOM 697 C CA . GLU A 1 87 ? -4.258 -10.937 -11.262 1.00 80.73 87 GLU A CA 1
ATOM 698 C C . GLU A 1 87 ? -2.739 -11.038 -11.138 1.00 77.19 87 GLU A C 1
ATOM 699 O O . GLU A 1 87 ? -2.084 -11.654 -11.988 1.00 78.53 87 GLU A O 1
ATOM 705 N N . TYR A 1 88 ? -2.155 -10.424 -10.109 1.00 69.67 88 TYR A N 1
ATOM 706 C CA . TYR A 1 88 ? -0.717 -10.157 -10.092 1.00 66.10 88 TYR A CA 1
ATOM 707 C C . TYR A 1 88 ? 0.106 -11.184 -9.329 1.00 67.09 88 TYR A C 1
ATOM 708 O O . TYR A 1 88 ? 1.325 -11.004 -9.191 1.00 68.23 88 TYR A O 1
ATOM 717 N N . ARG A 1 89 ? -0.518 -12.247 -8.838 1.00 65.40 89 ARG A N 1
ATOM 718 C CA . ARG A 1 89 ? 0.170 -13.156 -7.941 1.00 64.07 89 ARG A CA 1
ATOM 719 C C . ARG A 1 89 ? 1.179 -14.027 -8.693 1.00 68.56 89 ARG A C 1
ATOM 720 O O . ARG A 1 89 ? 1.213 -14.091 -9.931 1.00 69.59 89 ARG A O 1
ATOM 728 N N . ASN A 1 90 ? 1.988 -14.732 -7.900 1.00 71.43 90 ASN A N 1
ATOM 729 C CA . ASN A 1 90 ? 3.120 -15.497 -8.398 1.00 76.36 90 ASN A CA 1
ATOM 730 C C . ASN A 1 90 ? 3.835 -14.732 -9.491 1.00 77.28 90 ASN A C 1
ATOM 731 O O . ASN A 1 90 ? 3.872 -15.147 -10.651 1.00 78.60 90 ASN A O 1
ATOM 736 N N . ARG A 1 91 ? 4.384 -13.605 -9.106 1.00 77.32 91 ARG A N 1
ATOM 737 C CA . ARG A 1 91 ? 5.218 -12.827 -10.006 1.00 79.88 91 ARG A CA 1
ATOM 738 C C . ARG A 1 91 ? 6.324 -12.185 -9.177 1.00 75.52 91 ARG A C 1
ATOM 739 O O . ARG A 1 91 ? 7.177 -11.482 -9.734 1.00 76.48 91 ARG A O 1
ATOM 747 N N . GLY A 1 92 ? 6.388 -12.482 -7.882 1.00 72.03 92 GLY A N 1
ATOM 748 C CA . GLY A 1 92 ? 7.365 -11.883 -7.014 1.00 67.97 92 GLY A CA 1
ATOM 749 C C . GLY A 1 92 ? 6.936 -10.594 -6.363 1.00 61.44 92 GLY A C 1
ATOM 750 O O . GLY A 1 92 ? 7.771 -9.948 -5.715 1.00 60.39 92 GLY A O 1
ATOM 751 N N . LEU A 1 93 ? 5.663 -10.193 -6.494 1.00 55.74 93 LEU A N 1
ATOM 752 C CA . LEU A 1 93 ? 5.270 -8.939 -5.861 1.00 50.62 93 LEU A CA 1
ATOM 753 C C . LEU A 1 93 ? 4.901 -9.135 -4.403 1.00 48.30 93 LEU A C 1
ATOM 754 O O . LEU A 1 93 ? 5.080 -8.213 -3.604 1.00 46.36 93 LEU A O 1
ATOM 759 N N . GLY A 1 94 ? 4.452 -10.329 -4.026 1.00 43.17 94 GLY A N 1
ATOM 760 C CA . GLY A 1 94 ? 4.265 -10.609 -2.617 1.00 41.93 94 GLY A CA 1
ATOM 761 C C . GLY A 1 94 ? 5.566 -10.536 -1.844 1.00 46.35 94 GLY A C 1
ATOM 762 O O . GLY A 1 94 ? 5.621 -9.958 -0.757 1.00 46.74 94 GLY A O 1
ATOM 763 N N . ARG A 1 95 ? 6.639 -11.082 -2.415 1.00 47.56 95 ARG A N 1
ATOM 764 C CA . ARG A 1 95 ? 7.939 -11.027 -1.749 1.00 47.85 95 ARG A CA 1
ATOM 765 C C . ARG A 1 95 ? 8.482 -9.606 -1.737 1.00 47.51 95 ARG A C 1
ATOM 766 O O . ARG A 1 95 ? 8.943 -9.115 -0.701 1.00 49.03 95 ARG A O 1
ATOM 774 N N . LEU A 1 96 ? 8.387 -8.921 -2.873 1.00 43.11 96 LEU A N 1
ATOM 775 C CA . LEU A 1 96 ? 8.881 -7.557 -2.987 1.00 42.62 96 LEU A CA 1
ATOM 776 C C . LEU A 1 96 ? 8.293 -6.653 -1.909 1.00 42.37 96 LEU A C 1
ATOM 777 O O . LEU A 1 96 ? 9.019 -5.887 -1.257 1.00 41.30 96 LEU A O 1
ATOM 782 N N . LEU A 1 97 ? 6.971 -6.736 -1.706 1.00 40.74 97 LEU A N 1
ATOM 783 C CA . LEU A 1 97 ? 6.294 -5.909 -0.713 1.00 38.78 97 LEU A CA 1
ATOM 784 C C . LEU A 1 97 ? 6.817 -6.199 0.686 1.00 40.63 97 LEU A C 1
ATOM 785 O O . LEU A 1 97 ? 7.136 -5.279 1.451 1.00 43.48 97 LEU A O 1
ATOM 790 N N . CYS A 1 98 ? 6.886 -7.484 1.045 1.00 40.76 98 CYS A N 1
ATOM 791 C CA . CYS A 1 98 ? 7.283 -7.875 2.397 1.00 38.66 98 CYS A CA 1
ATOM 792 C C . CYS A 1 98 ? 8.735 -7.512 2.686 1.00 38.72 98 CYS A C 1
ATOM 793 O O . CYS A 1 98 ? 9.060 -7.032 3.784 1.00 37.41 98 CYS A O 1
ATOM 796 N N . LYS A 1 99 ? 9.612 -7.712 1.709 1.00 39.50 99 LYS A N 1
ATOM 797 C CA . LYS A 1 99 ? 11.018 -7.376 1.911 1.00 45.36 99 LYS A CA 1
ATOM 798 C C . LYS A 1 99 ? 11.217 -5.891 2.159 1.00 44.37 99 LYS A C 1
ATOM 799 O O . LYS A 1 99 ? 12.086 -5.521 2.950 1.00 44.99 99 LYS A O 1
ATOM 805 N N . GLN A 1 100 ? 10.432 -5.025 1.520 1.00 38.91 100 GLN A N 1
ATOM 806 C CA . GLN A 1 100 ? 10.538 -3.606 1.843 1.00 44.05 100 GLN A CA 1
ATOM 807 C C . GLN A 1 100 ? 10.108 -3.347 3.275 1.00 37.03 100 GLN A C 1
ATOM 808 O O . GLN A 1 100 ? 10.756 -2.578 3.991 1.00 36.96 100 GLN A O 1
ATOM 814 N N . ILE A 1 101 ? 9.007 -3.976 3.707 1.00 36.14 101 ILE A N 1
ATOM 815 C CA . ILE A 1 101 ? 8.539 -3.833 5.087 1.00 35.03 101 ILE A CA 1
ATOM 816 C C . ILE A 1 101 ? 9.575 -4.359 6.064 1.00 39.42 101 ILE A C 1
ATOM 817 O O . ILE A 1 101 ? 9.839 -3.751 7.110 1.00 35.06 101 ILE A O 1
ATOM 822 N N . ILE A 1 102 ? 10.072 -5.564 5.787 1.00 37.95 102 ILE A N 1
ATOM 823 C CA . ILE A 1 102 ? 11.000 -6.246 6.675 1.00 39.42 102 ILE A CA 1
ATOM 824 C C . ILE A 1 102 ? 12.267 -5.423 6.854 1.00 44.61 102 ILE A C 1
ATOM 825 O O . ILE A 1 102 ? 12.861 -5.389 7.941 1.00 45.68 102 ILE A O 1
ATOM 830 N N . GLU A 1 103 ? 12.705 -4.745 5.798 1.00 47.18 103 GLU A N 1
ATOM 831 C CA . GLU A 1 103 ? 13.878 -3.899 5.939 1.00 47.49 103 GLU A CA 1
ATOM 832 C C . GLU A 1 103 ? 13.563 -2.602 6.686 1.00 46.31 103 GLU A C 1
ATOM 833 O O . GLU A 1 103 ? 14.397 -2.134 7.475 1.00 46.12 103 GLU A O 1
ATOM 839 N N . ASP A 1 104 ? 12.338 -2.074 6.547 1.00 43.43 104 ASP A N 1
ATOM 840 C CA . ASP A 1 104 ? 11.941 -0.897 7.316 1.00 39.64 104 ASP A CA 1
ATOM 841 C C . ASP A 1 104 ? 11.733 -1.232 8.783 1.00 39.00 104 ASP A C 1
ATOM 842 O O . ASP A 1 104 ? 11.987 -0.393 9.662 1.00 38.28 104 ASP A O 1
ATOM 847 N N . ALA A 1 105 ? 11.302 -2.453 9.063 1.00 35.32 105 ALA A N 1
ATOM 848 C CA . ALA A 1 105 ? 11.164 -2.862 10.442 1.00 37.08 105 ALA A CA 1
ATOM 849 C C . ALA A 1 105 ? 12.532 -2.955 11.108 1.00 40.62 105 ALA A C 1
ATOM 850 O O . ALA A 1 105 ? 12.719 -2.472 12.231 1.00 41.02 105 ALA A O 1
ATOM 852 N N . LYS A 1 106 ? 13.490 -3.601 10.434 1.00 40.20 106 LYS A N 1
ATOM 853 C CA . LYS A 1 106 ? 14.830 -3.787 10.995 1.00 44.92 106 LYS A CA 1
ATOM 854 C C . LYS A 1 106 ? 15.541 -2.459 11.209 1.00 45.52 106 LYS A C 1
ATOM 855 O O . LYS A 1 106 ? 15.968 -2.149 12.327 1.00 47.04 106 LYS A O 1
ATOM 861 N N . ASN A 1 107 ? 15.637 -1.636 10.166 1.00 39.19 107 ASN A N 1
ATOM 862 C CA . ASN A 1 107 ? 16.549 -0.507 10.214 1.00 43.49 107 ASN A CA 1
ATOM 863 C C . ASN A 1 107 ? 15.881 0.853 10.163 1.00 43.64 107 ASN A C 1
ATOM 864 O O . ASN A 1 107 ? 16.558 1.860 10.389 1.00 45.35 107 ASN A O 1
ATOM 869 N N . LYS A 1 108 ? 14.591 0.930 9.880 1.00 45.09 108 LYS A N 1
ATOM 870 C CA . LYS A 1 108 ? 13.933 2.227 9.948 1.00 48.20 108 LYS A CA 1
ATOM 871 C C . LYS A 1 108 ? 13.210 2.435 11.268 1.00 46.78 108 LYS A C 1
ATOM 872 O O . LYS A 1 108 ? 13.220 3.543 11.807 1.00 48.31 108 LYS A O 1
ATOM 878 N N . PHE A 1 109 ? 12.617 1.380 11.815 1.00 44.25 109 PHE A N 1
ATOM 879 C CA . PHE A 1 109 ? 11.904 1.451 13.080 1.00 42.87 109 PHE A CA 1
ATOM 880 C C . PHE A 1 109 ? 12.646 0.781 14.232 1.00 45.64 109 PHE A C 1
ATOM 881 O O . PHE A 1 109 ? 12.181 0.846 15.383 1.00 35.27 109 PHE A O 1
ATOM 889 N N . ASN A 1 110 ? 13.786 0.138 13.949 1.00 47.35 110 ASN A N 1
ATOM 890 C CA . ASN A 1 110 ? 14.650 -0.458 14.967 1.00 47.38 110 ASN A CA 1
ATOM 891 C C . ASN A 1 110 ? 13.893 -1.487 15.807 1.00 45.97 110 ASN A C 1
ATOM 892 O O . ASN A 1 110 ? 14.039 -1.562 17.028 1.00 47.08 110 ASN A O 1
ATOM 897 N N . CYS A 1 111 ? 13.044 -2.264 15.144 1.00 39.82 111 CYS A N 1
ATOM 898 C CA . CYS A 1 111 ? 12.339 -3.347 15.797 1.00 43.81 111 CYS A CA 1
ATOM 899 C C . CYS A 1 111 ? 13.271 -4.516 16.111 1.00 47.96 111 CYS A C 1
ATOM 900 O O . CYS A 1 111 ? 14.296 -4.733 15.456 1.00 55.39 111 CYS A O 1
ATOM 903 N N . GLY A 1 112 ? 12.879 -5.294 17.121 1.00 45.05 112 GLY A N 1
ATOM 904 C CA . GLY A 1 112 ? 13.621 -6.475 17.501 1.00 45.25 112 GLY A CA 1
ATOM 905 C C . GLY A 1 112 ? 13.161 -7.709 16.756 1.00 46.66 112 GLY A C 1
ATOM 906 O O . GLY A 1 112 ? 13.932 -8.654 16.584 1.00 47.89 112 GLY A O 1
ATOM 907 N N . ARG A 1 113 ? 11.921 -7.700 16.272 1.00 44.88 113 ARG A N 1
ATOM 908 C CA . ARG A 1 113 ? 11.324 -8.887 15.673 1.00 49.25 113 ARG A CA 1
ATOM 909 C C . ARG A 1 113 ? 10.070 -8.475 14.915 1.00 44.70 113 ARG A C 1
ATOM 910 O O . ARG A 1 113 ? 9.552 -7.369 15.079 1.00 43.58 113 ARG A O 1
ATOM 918 N N . ILE A 1 114 ? 9.606 -9.370 14.064 1.00 35.51 114 ILE A N 1
ATOM 919 C CA . ILE A 1 114 ? 8.327 -9.216 13.389 1.00 38.53 114 ILE A CA 1
ATOM 920 C C . ILE A 1 114 ? 7.547 -10.505 13.592 1.00 41.68 114 ILE A C 1
ATOM 921 O O . ILE A 1 114 ? 8.080 -11.597 13.357 1.00 41.06 114 ILE A O 1
ATOM 926 N N . ASP A 1 115 ? 6.300 -10.370 14.054 1.00 42.74 115 ASP A N 1
ATOM 927 C CA . ASP A 1 115 ? 5.384 -11.464 14.357 1.00 46.97 115 ASP A CA 1
ATOM 928 C C . ASP A 1 115 ? 4.271 -11.500 13.320 1.00 40.49 115 ASP A C 1
ATOM 929 O O . ASP A 1 115 ? 3.857 -10.452 12.822 1.00 36.45 115 ASP A O 1
ATOM 934 N N . LEU A 1 116 ? 3.759 -12.697 13.023 1.00 40.71 116 LEU A N 1
ATOM 935 C CA . LEU A 1 116 ? 2.572 -12.783 12.177 1.00 43.00 116 LEU A CA 1
ATOM 936 C C . LEU A 1 116 ? 1.854 -14.108 12.399 1.00 45.43 116 LEU A C 1
ATOM 937 O O . LEU A 1 116 ? 2.411 -15.052 12.964 1.00 48.64 116 LEU A O 1
ATOM 942 N N . THR A 1 117 ? 0.596 -14.154 11.962 1.00 45.44 117 THR A N 1
ATOM 943 C CA . THR A 1 117 ? -0.168 -15.391 11.883 1.00 48.88 117 THR A CA 1
ATOM 944 C C . THR A 1 117 ? -0.522 -15.669 10.420 1.00 53.96 117 THR A C 1
ATOM 945 O O . THR A 1 117 ? -0.858 -14.745 9.673 1.00 55.49 117 THR A O 1
ATOM 949 N N . VAL A 1 118 ? -0.396 -16.928 9.989 1.00 57.36 118 VAL A N 1
ATOM 950 C CA . VAL A 1 118 ? -0.714 -17.326 8.622 1.00 62.21 118 VAL A CA 1
ATOM 951 C C . VAL A 1 118 ? -1.552 -18.599 8.642 1.00 69.21 118 VAL A C 1
ATOM 952 O O . VAL A 1 118 ? -1.562 -19.351 9.614 1.00 68.80 118 VAL A O 1
ATOM 956 N N . GLU A 1 119 ? -2.190 -18.881 7.507 1.00 77.98 119 GLU A N 1
ATOM 957 C CA . GLU A 1 119 ? -3.058 -20.047 7.399 1.00 84.27 119 GLU A CA 1
ATOM 958 C C . GLU A 1 119 ? -2.901 -20.761 6.068 1.00 88.95 119 GLU A C 1
ATOM 959 O O . GLU A 1 119 ? -2.877 -21.994 6.028 1.00 94.37 119 GLU A O 1
ATOM 965 N N . SER A 1 120 ? -2.773 -20.020 4.974 1.00 88.23 120 SER A N 1
ATOM 966 C CA . SER A 1 120 ? -2.755 -20.723 3.706 1.00 88.58 120 SER A CA 1
ATOM 967 C C . SER A 1 120 ? -1.345 -21.204 3.400 1.00 88.12 120 SER A C 1
ATOM 968 O O . SER A 1 120 ? -0.357 -20.720 3.961 1.00 87.05 120 SER A O 1
ATOM 971 N N . HIS A 1 121 ? -1.264 -22.191 2.501 1.00 89.91 121 HIS A N 1
ATOM 972 C CA . HIS A 1 121 ? 0.035 -22.751 2.139 1.00 92.04 121 HIS A CA 1
ATOM 973 C C . HIS A 1 121 ? 0.923 -21.714 1.462 1.00 89.13 121 HIS A C 1
ATOM 974 O O . HIS A 1 121 ? 2.069 -21.524 1.878 1.00 88.93 121 HIS A O 1
ATOM 981 N N . ILE A 1 122 ? 0.423 -21.024 0.424 1.00 86.93 122 ILE A N 1
ATOM 982 C CA . ILE A 1 122 ? 1.268 -20.063 -0.298 1.00 84.72 122 ILE A CA 1
ATOM 983 C C . ILE A 1 122 ? 1.919 -19.094 0.681 1.00 81.20 122 ILE A C 1
ATOM 984 O O . ILE A 1 122 ? 3.121 -18.809 0.603 1.00 81.51 122 ILE A O 1
ATOM 989 N N . ALA A 1 123 ? 1.133 -18.585 1.626 1.00 79.40 123 ALA A N 1
ATOM 990 C CA . ALA A 1 123 ? 1.643 -17.558 2.525 1.00 77.16 123 ALA A CA 1
ATOM 991 C C . ALA A 1 123 ? 2.781 -18.094 3.381 1.00 78.63 123 ALA A C 1
ATOM 992 O O . ALA A 1 123 ? 3.873 -17.512 3.414 1.00 82.01 123 ALA A O 1
ATOM 994 N N . LYS A 1 124 ? 2.563 -19.234 4.043 1.00 77.56 124 LYS A N 1
ATOM 995 C CA . LYS A 1 124 ? 3.581 -19.747 4.955 1.00 75.37 124 LYS A CA 1
ATOM 996 C C . LYS A 1 124 ? 4.900 -20.007 4.232 1.00 71.83 124 LYS A C 1
ATOM 997 O O . LYS A 1 124 ? 5.975 -19.751 4.787 1.00 71.40 124 LYS A O 1
ATOM 1003 N N . LYS A 1 125 ? 4.846 -20.486 2.983 1.00 68.57 125 LYS A N 1
ATOM 1004 C CA . LYS A 1 125 ? 6.089 -20.684 2.248 1.00 67.20 125 LYS A CA 1
ATOM 1005 C C . LYS A 1 125 ? 6.727 -19.366 1.842 1.00 63.27 125 LYS A C 1
ATOM 1006 O O . LYS A 1 125 ? 7.955 -19.305 1.708 1.00 62.43 125 LYS A O 1
ATOM 1012 N N . LEU A 1 126 ? 5.951 -18.291 1.716 1.00 60.93 126 LEU A N 1
ATOM 1013 C CA . LEU A 1 126 ? 6.575 -17.009 1.412 1.00 61.28 126 LEU A CA 1
ATOM 1014 C C . LEU A 1 126 ? 7.413 -16.523 2.594 1.00 58.42 126 LEU A C 1
ATOM 1015 O O . LEU A 1 126 ? 8.599 -16.203 2.434 1.00 56.49 126 LEU A O 1
ATOM 1020 N N . TYR A 1 127 ? 6.841 -16.524 3.804 1.00 55.64 127 TYR A N 1
ATOM 1021 C CA . TYR A 1 127 ? 7.562 -15.953 4.941 1.00 55.11 127 TYR A CA 1
ATOM 1022 C C . TYR A 1 127 ? 8.662 -16.864 5.476 1.00 55.21 127 TYR A C 1
ATOM 1023 O O . TYR A 1 127 ? 9.649 -16.366 6.030 1.00 53.98 127 TYR A O 1
ATOM 1032 N N . SER A 1 128 ? 8.529 -18.181 5.341 1.00 57.14 128 SER A N 1
ATOM 1033 C CA . SER A 1 128 ? 9.660 -19.038 5.668 1.00 61.24 128 SER A CA 1
ATOM 1034 C C . SER A 1 128 ? 10.842 -18.722 4.764 1.00 60.62 128 SER A C 1
ATOM 1035 O O . SER A 1 128 ? 11.985 -18.651 5.225 1.00 62.49 128 SER A O 1
ATOM 1038 N N . SER A 1 129 ? 10.579 -18.504 3.475 1.00 59.20 129 SER A N 1
ATOM 1039 C CA . SER A 1 129 ? 11.621 -18.048 2.562 1.00 59.67 129 SER A CA 1
ATOM 1040 C C . SER A 1 129 ? 12.135 -16.661 2.930 1.00 56.71 129 SER A C 1
ATOM 1041 O O . SER A 1 129 ? 13.145 -16.229 2.375 1.00 57.21 129 SER A O 1
ATOM 1044 N N . LEU A 1 130 ? 11.498 -15.968 3.868 1.00 54.47 130 LEU A N 1
ATOM 1045 C CA . LEU A 1 130 ? 12.028 -14.706 4.363 1.00 51.71 130 LEU A CA 1
ATOM 1046 C C . LEU A 1 130 ? 12.348 -14.794 5.837 1.00 48.02 130 LEU A C 1
ATOM 1047 O O . LEU A 1 130 ? 12.172 -13.835 6.584 1.00 47.35 130 LEU A O 1
ATOM 1052 N N . GLU A 1 131 ? 12.880 -15.939 6.252 1.00 50.33 131 GLU A N 1
ATOM 1053 C CA . GLU A 1 131 ? 13.511 -16.114 7.554 1.00 52.27 131 GLU A CA 1
ATOM 1054 C C . GLU A 1 131 ? 12.518 -15.953 8.694 1.00 49.86 131 GLU A C 1
ATOM 1055 O O . GLU A 1 131 ? 12.911 -15.636 9.820 1.00 46.99 131 GLU A O 1
ATOM 1061 N N . PHE A 1 132 ? 11.234 -16.171 8.423 1.00 50.77 132 PHE A N 1
ATOM 1062 C CA . PHE A 1 132 ? 10.256 -16.328 9.483 1.00 53.05 132 PHE A CA 1
ATOM 1063 C C . PHE A 1 132 ? 10.286 -17.781 9.919 1.00 59.12 132 PHE A C 1
ATOM 1064 O O . PHE A 1 132 ? 10.319 -18.685 9.079 1.00 61.02 132 PHE A O 1
ATOM 1072 N N . GLU A 1 133 ? 10.329 -18.003 11.228 1.00 63.00 133 GLU A N 1
ATOM 1073 C CA . GLU A 1 133 ? 10.372 -19.354 11.749 1.00 70.50 133 GLU A CA 1
ATOM 1074 C C . GLU A 1 133 ? 9.125 -19.594 12.582 1.00 75.35 133 GLU A C 1
ATOM 1075 O O . GLU A 1 133 ? 8.572 -18.665 13.184 1.00 73.10 133 GLU A O 1
ATOM 1081 N N . LYS A 1 134 ? 8.657 -20.839 12.567 1.00 82.40 134 LYS A N 1
ATOM 1082 C CA . LYS A 1 134 ? 7.450 -21.181 13.307 1.00 89.46 134 LYS A CA 1
ATOM 1083 C C . LYS A 1 134 ? 7.734 -21.102 14.805 1.00 88.61 134 LYS A C 1
ATOM 1084 O O . LYS A 1 134 ? 8.765 -21.580 15.284 1.00 88.83 134 LYS A O 1
ATOM 1090 N N . VAL A 1 135 ? 6.798 -20.522 15.552 1.00 88.91 135 VAL A N 1
ATOM 1091 C CA . VAL A 1 135 ? 7.015 -20.292 16.977 1.00 90.09 135 VAL A CA 1
ATOM 1092 C C . VAL A 1 135 ? 6.401 -21.383 17.854 1.00 93.95 135 VAL A C 1
ATOM 1093 O O . VAL A 1 135 ? 6.937 -21.696 18.927 1.00 95.84 135 VAL A O 1
ATOM 1097 N N . ASN A 1 136 ? 5.297 -21.987 17.400 1.00 94.73 136 ASN A N 1
ATOM 1098 C CA . ASN A 1 136 ? 4.564 -23.006 18.167 1.00 96.87 136 ASN A CA 1
ATOM 1099 C C . ASN A 1 136 ? 4.041 -22.450 19.490 1.00 94.77 136 ASN A C 1
ATOM 1100 O O . ASN A 1 136 ? 4.250 -23.026 20.562 1.00 95.74 136 ASN A O 1
ATOM 1105 N N . THR A 1 137 ? 3.282 -21.370 19.403 1.00 91.50 137 THR A N 1
ATOM 1106 C CA . THR A 1 137 ? 2.537 -20.911 20.556 1.00 87.45 137 THR A CA 1
ATOM 1107 C C . THR A 1 137 ? 1.080 -21.179 20.260 1.00 82.32 137 THR A C 1
ATOM 1108 O O . THR A 1 137 ? 0.725 -21.857 19.294 1.00 83.39 137 THR A O 1
ATOM 1112 N N . GLU A 1 138 ? 0.216 -20.599 21.066 1.00 76.74 138 GLU A N 1
ATOM 1113 C CA . GLU A 1 138 ? -1.208 -20.827 20.945 1.00 71.87 138 GLU A CA 1
ATOM 1114 C C . GLU A 1 138 ? -1.854 -19.460 20.894 1.00 63.15 138 GLU A C 1
ATOM 1115 O O . GLU A 1 138 ? -1.625 -18.625 21.777 1.00 61.12 138 GLU A O 1
ATOM 1121 N N . VAL A 1 139 ? -2.584 -19.214 19.835 1.00 57.06 139 VAL A N 1
ATOM 1122 C CA . VAL A 1 139 ? -3.254 -17.942 19.643 1.00 52.02 139 VAL A CA 1
ATOM 1123 C C . VAL A 1 139 ? -4.655 -18.053 20.224 1.00 50.10 139 VAL A C 1
ATOM 1124 O O . VAL A 1 139 ? -5.362 -19.053 20.014 1.00 49.64 139 VAL A O 1
ATOM 1128 N N . MET A 1 140 ? -5.061 -17.030 20.966 1.00 47.57 140 MET A N 1
ATOM 1129 C CA . MET A 1 140 ? -6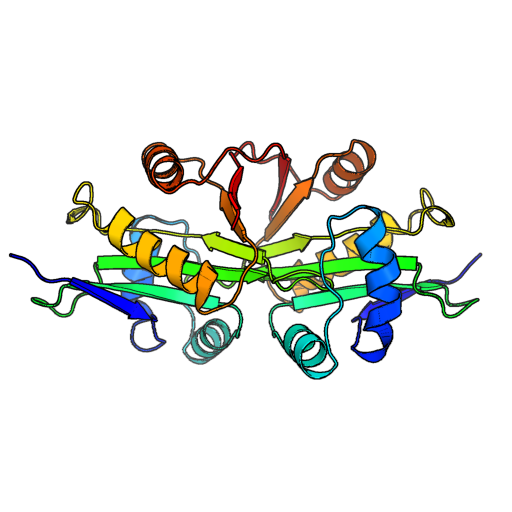.397 -16.997 21.532 1.00 45.77 140 MET A CA 1
ATOM 1130 C C . MET A 1 140 ? -7.039 -15.665 21.212 1.00 42.44 140 MET A C 1
ATOM 1131 O O . MET A 1 140 ? -6.355 -14.665 20.988 1.00 40.63 140 MET A O 1
ATOM 1136 N N . ARG A 1 141 ? -8.363 -15.669 21.172 1.00 42.23 141 ARG A N 1
ATOM 1137 C CA . ARG A 1 141 ? -9.109 -14.486 20.796 1.00 42.66 141 ARG A CA 1
ATOM 1138 C C . ARG A 1 141 ? -10.337 -14.371 21.670 1.00 40.81 141 ARG A C 1
ATOM 1139 O O . ARG A 1 141 ? -11.025 -15.362 21.932 1.00 38.93 141 ARG A O 1
ATOM 1147 N N . ASN A 1 142 ? -10.611 -13.154 22.079 1.00 41.03 142 ASN A N 1
ATOM 1148 C CA . ASN A 1 142 ? -11.884 -12.799 22.665 1.00 44.88 142 ASN A CA 1
ATOM 1149 C C . ASN A 1 142 ? -12.597 -11.949 21.626 1.00 44.68 142 ASN A C 1
ATOM 1150 O O . ASN A 1 142 ? -12.193 -10.807 21.374 1.00 41.91 142 ASN A O 1
ATOM 1155 N N . SER A 1 143 ? -13.678 -12.480 21.059 1.00 46.92 143 SER A N 1
ATOM 1156 C CA . SER A 1 143 ? -14.395 -11.801 19.991 1.00 49.13 143 SER A CA 1
ATOM 1157 C C . SER A 1 143 ? -15.648 -11.149 20.558 1.00 47.26 143 SER A C 1
ATOM 1158 O O . SER A 1 143 ? -16.416 -11.787 21.285 1.00 47.36 143 SER A O 1
ATOM 1161 N N . PHE A 1 144 ? -15.841 -9.878 20.231 1.00 45.96 144 PHE A N 1
ATOM 1162 C CA . PHE A 1 144 ? -16.974 -9.114 20.739 1.00 47.94 144 PHE A CA 1
ATOM 1163 C C . PHE A 1 144 ? -18.188 -9.193 19.809 1.00 51.70 144 PHE A C 1
ATOM 1164 O O . PHE A 1 144 ? -18.386 -8.326 18.954 1.00 51.33 144 PHE A O 1
ATOM 1172 N N . ILE B 1 2 ? -7.830 -7.151 53.238 1.00 84.03 2 ILE B N 1
ATOM 1173 C CA . ILE B 1 2 ? -8.510 -5.873 53.063 1.00 83.36 2 ILE B CA 1
ATOM 1174 C C . ILE B 1 2 ? -7.569 -4.936 52.338 1.00 83.47 2 ILE B C 1
ATOM 1175 O O . ILE B 1 2 ? -7.596 -3.715 52.523 1.00 84.85 2 ILE B O 1
ATOM 1180 N N . SER B 1 3 ? -6.713 -5.529 51.519 1.00 81.33 3 SER B N 1
ATOM 1181 C CA . SER B 1 3 ? -5.765 -4.755 50.736 1.00 80.46 3 SER B CA 1
ATOM 1182 C C . SER B 1 3 ? -6.482 -4.199 49.513 1.00 73.28 3 SER B C 1
ATOM 1183 O O . SER B 1 3 ? -7.098 -4.952 48.751 1.00 70.74 3 SER B O 1
ATOM 1186 N N . SER B 1 4 ? -6.423 -2.881 49.353 1.00 70.51 4 SER B N 1
ATOM 1187 C CA . SER B 1 4 ? -7.009 -2.169 48.232 1.00 65.17 4 SER B CA 1
ATOM 1188 C C . SER B 1 4 ? -6.046 -2.117 47.051 1.00 58.65 4 SER B C 1
ATOM 1189 O O . SER B 1 4 ? -4.826 -2.040 47.212 1.00 56.75 4 SER B O 1
ATOM 1192 N N . PHE B 1 5 ? -6.614 -2.151 45.852 1.00 55.34 5 PHE B N 1
ATOM 1193 C CA . PHE B 1 5 ? -5.838 -2.053 44.628 1.00 53.76 5 PHE B CA 1
ATOM 1194 C C . PHE B 1 5 ? -6.558 -1.123 43.672 1.00 52.07 5 PHE B C 1
ATOM 1195 O O . PHE B 1 5 ? -7.765 -0.890 43.792 1.00 52.96 5 PHE B O 1
ATOM 1203 N N . GLU B 1 6 ? -5.802 -0.582 42.718 1.00 49.67 6 GLU B N 1
ATOM 1204 C CA . GLU B 1 6 ? -6.394 0.230 41.666 1.00 37.04 6 GLU B CA 1
ATOM 1205 C C . GLU B 1 6 ? -5.696 -0.072 40.352 1.00 35.86 6 GLU B C 1
ATOM 1206 O O . GLU B 1 6 ? -4.463 -0.059 40.292 1.00 36.31 6 GLU B O 1
ATOM 1212 N N . VAL B 1 7 ? -6.482 -0.385 39.329 1.00 34.50 7 VAL B N 1
ATOM 1213 C CA . VAL B 1 7 ? -5.989 -0.419 37.963 1.00 38.72 7 VAL B CA 1
ATOM 1214 C C . VAL B 1 7 ? -5.996 0.999 37.422 1.00 39.78 7 VAL B C 1
ATOM 1215 O O . VAL B 1 7 ? -6.944 1.759 37.626 1.00 41.79 7 VAL B O 1
ATOM 1219 N N . ARG B 1 8 ? -4.914 1.373 36.761 1.00 43.01 8 ARG B N 1
ATOM 1220 C CA . ARG B 1 8 ? -4.765 2.710 36.217 1.00 46.77 8 ARG B CA 1
ATOM 1221 C C . ARG B 1 8 ? -3.863 2.648 34.984 1.00 44.82 8 ARG B C 1
ATOM 1222 O O . ARG B 1 8 ? -3.197 1.638 34.724 1.00 41.55 8 ARG B O 1
ATOM 1230 N N . LYS B 1 9 ? -3.877 3.728 34.201 1.00 45.85 9 LYS B N 1
ATOM 1231 C CA . LYS B 1 9 ? -3.016 3.814 33.032 1.00 47.99 9 LYS B CA 1
ATOM 1232 C C . LYS B 1 9 ? -1.580 4.091 33.470 1.00 48.75 9 LYS B C 1
ATOM 1233 O O . LYS B 1 9 ? -1.317 5.011 34.256 1.00 49.98 9 LYS B O 1
ATOM 1239 N N . ALA B 1 10 ? -0.656 3.287 32.964 1.00 45.95 10 ALA B N 1
ATOM 1240 C CA . ALA B 1 10 ? 0.749 3.497 33.268 1.00 49.57 10 ALA B CA 1
ATOM 1241 C C . ALA B 1 10 ? 1.224 4.803 32.638 1.00 50.80 10 ALA B C 1
ATOM 1242 O O . ALA B 1 10 ? 0.666 5.271 31.636 1.00 48.54 10 ALA B O 1
ATOM 1244 N N . THR B 1 11 ? 2.239 5.417 33.250 1.00 52.25 11 THR B N 1
ATOM 1245 C CA . THR B 1 11 ? 2.760 6.690 32.768 1.00 54.98 11 THR B CA 1
ATOM 1246 C C . THR B 1 11 ? 4.283 6.657 32.678 1.00 55.76 11 THR B C 1
ATOM 1247 O O . THR B 1 11 ? 4.948 5.756 33.205 1.00 55.28 11 THR B O 1
ATOM 1251 N N . ILE B 1 12 ? 4.833 7.689 32.028 1.00 56.37 12 ILE B N 1
ATOM 1252 C CA . ILE B 1 12 ? 6.280 7.870 31.997 1.00 57.45 12 ILE B CA 1
ATOM 1253 C C . ILE B 1 12 ? 6.857 7.978 33.405 1.00 59.01 12 ILE B C 1
ATOM 1254 O O . ILE B 1 12 ? 7.982 7.528 33.653 1.00 56.24 12 ILE B O 1
ATOM 1259 N N . ASP B 1 13 ? 6.115 8.561 34.352 1.00 60.28 13 ASP B N 1
ATOM 1260 C CA . ASP B 1 13 ? 6.714 8.711 35.670 1.00 62.82 13 ASP B CA 1
ATOM 1261 C C . ASP B 1 13 ? 6.828 7.377 36.393 1.00 57.05 13 ASP B C 1
ATOM 1262 O O . ASP B 1 13 ? 7.497 7.302 37.429 1.00 62.85 13 ASP B O 1
ATOM 1267 N N . ASP B 1 14 ? 6.242 6.319 35.848 1.00 51.17 14 ASP B N 1
ATOM 1268 C CA . ASP B 1 14 ? 6.374 4.982 36.402 1.00 48.41 14 ASP B CA 1
ATOM 1269 C C . ASP B 1 14 ? 7.393 4.147 35.643 1.00 44.60 14 ASP B C 1
ATOM 1270 O O . ASP B 1 14 ? 7.466 2.934 35.874 1.00 41.35 14 ASP B O 1
ATOM 1275 N N . TYR B 1 15 ? 8.146 4.755 34.716 1.00 42.39 15 TYR B N 1
ATOM 1276 C CA . TYR B 1 15 ? 8.957 3.964 33.791 1.00 41.39 15 TYR B CA 1
ATOM 1277 C C . TYR B 1 15 ? 9.880 3.020 34.540 1.00 43.27 15 TYR B C 1
ATOM 1278 O O . TYR B 1 15 ? 9.908 1.810 34.280 1.00 41.89 15 TYR B O 1
ATOM 1287 N N . PHE B 1 16 ? 10.624 3.544 35.500 1.00 44.49 16 PHE B N 1
ATOM 1288 C CA . PHE B 1 16 ? 11.608 2.660 36.079 1.00 45.76 16 PHE B CA 1
ATOM 1289 C C . PHE B 1 16 ? 10.963 1.648 36.995 1.00 49.63 16 PHE B C 1
ATOM 1290 O O . PHE B 1 16 ? 11.451 0.517 37.083 1.00 45.86 16 PHE B O 1
ATOM 1298 N N . GLU B 1 17 ? 9.821 1.976 37.612 1.00 48.79 17 GLU B N 1
ATOM 1299 C CA . GLU B 1 17 ? 9.226 0.943 38.439 1.00 44.94 17 GLU B CA 1
ATOM 1300 C C . GLU B 1 17 ? 8.590 -0.114 37.557 1.00 43.08 17 GLU B C 1
ATOM 1301 O O . GLU B 1 17 ? 8.738 -1.309 37.809 1.00 43.27 17 GLU B O 1
ATOM 1307 N N . LEU B 1 18 ? 7.993 0.297 36.442 1.00 41.49 18 LEU B N 1
ATOM 1308 C CA . LEU B 1 18 ? 7.450 -0.689 35.517 1.00 44.17 18 LEU B CA 1
ATOM 1309 C C . LEU B 1 18 ? 8.559 -1.539 34.925 1.00 45.62 18 LEU B C 1
ATOM 1310 O O . LEU B 1 18 ? 8.399 -2.758 34.752 1.00 44.64 18 LEU B O 1
ATOM 1315 N N . ARG B 1 19 ? 9.713 -0.921 34.642 1.00 46.01 19 ARG B N 1
ATOM 1316 C CA . ARG B 1 19 ? 10.780 -1.700 34.042 1.00 47.52 19 ARG B CA 1
ATOM 1317 C C . ARG B 1 19 ? 11.305 -2.717 35.036 1.00 47.35 19 ARG B C 1
ATOM 1318 O O . ARG B 1 19 ? 11.640 -3.844 34.652 1.00 43.35 19 ARG B O 1
ATOM 1326 N N . ASN B 1 20 ? 11.320 -2.366 36.332 1.00 44.98 20 ASN B N 1
ATOM 1327 C CA . ASN B 1 20 ? 11.774 -3.350 37.300 1.00 47.32 20 ASN B CA 1
ATOM 1328 C C . ASN B 1 20 ? 10.822 -4.521 37.384 1.00 48.45 20 ASN B C 1
ATOM 1329 O O . ASN B 1 20 ? 11.267 -5.653 37.596 1.00 50.44 20 ASN B O 1
ATOM 1334 N N . LEU B 1 21 ? 9.534 -4.290 37.143 1.00 48.06 21 LEU B N 1
ATOM 1335 C CA . LEU B 1 21 ? 8.572 -5.377 37.252 1.00 48.52 21 LEU B CA 1
ATOM 1336 C C . LEU B 1 21 ? 8.638 -6.286 36.034 1.00 48.21 21 LEU B C 1
ATOM 1337 O O . LEU B 1 21 ? 8.695 -7.517 36.172 1.00 47.00 21 LEU B O 1
ATOM 1342 N N . ILE B 1 22 ? 8.653 -5.695 34.837 1.00 48.78 22 ILE B N 1
ATOM 1343 C CA . ILE B 1 22 ? 8.719 -6.499 33.624 1.00 52.50 22 ILE B CA 1
ATOM 1344 C C . ILE B 1 22 ? 10.043 -7.252 33.572 1.00 58.79 22 ILE B C 1
ATOM 1345 O O . ILE B 1 22 ? 10.080 -8.459 33.310 1.00 63.09 22 ILE B O 1
ATOM 1350 N N . CYS B 1 23 ? 11.148 -6.565 33.864 1.00 60.25 23 CYS B N 1
ATOM 1351 C CA . CYS B 1 23 ? 12.467 -7.159 33.683 1.00 63.56 23 CYS B CA 1
ATOM 1352 C C . CYS B 1 23 ? 12.865 -8.083 34.828 1.00 71.07 23 CYS B C 1
ATOM 1353 O O . CYS B 1 23 ? 13.992 -8.593 34.838 1.00 72.32 23 CYS B O 1
ATOM 1356 N N . ASP B 1 24 ? 11.975 -8.280 35.800 1.00 75.54 24 ASP B N 1
ATOM 1357 C CA . ASP B 1 24 ? 12.157 -9.273 36.847 1.00 82.59 24 ASP B CA 1
ATOM 1358 C C . ASP B 1 24 ? 11.687 -10.638 36.383 1.00 85.00 24 ASP B C 1
ATOM 1359 O O . ASP B 1 24 ? 12.124 -11.654 36.936 1.00 87.66 24 ASP B O 1
ATOM 1364 N N . VAL B 1 25 ? 10.704 -10.665 35.486 1.00 84.04 25 VAL B N 1
ATOM 1365 C CA . VAL B 1 25 ? 10.225 -11.905 34.898 1.00 82.81 25 VAL B CA 1
ATOM 1366 C C . VAL B 1 25 ? 10.537 -12.043 33.403 1.00 79.67 25 VAL B C 1
ATOM 1367 O O . VAL B 1 25 ? 10.604 -13.182 32.911 1.00 79.82 25 VAL B O 1
ATOM 1371 N N . THR B 1 26 ? 10.802 -10.952 32.663 1.00 77.11 26 THR B N 1
ATOM 1372 C CA . THR B 1 26 ? 10.874 -10.950 31.196 1.00 73.31 26 THR B CA 1
ATOM 1373 C C . THR B 1 26 ? 12.288 -10.688 30.668 1.00 81.07 26 THR B C 1
ATOM 1374 O O . THR B 1 26 ? 13.143 -10.124 31.355 1.00 84.04 26 THR B O 1
ATOM 1378 N N . ARG B 1 27 ? 12.501 -11.128 29.414 1.00 86.37 27 ARG B N 1
ATOM 1379 C CA . ARG B 1 27 ? 13.675 -10.984 28.546 1.00 89.04 27 ARG B CA 1
ATOM 1380 C C . ARG B 1 27 ? 14.115 -9.563 28.186 1.00 84.51 27 ARG B C 1
ATOM 1381 O O . ARG B 1 27 ? 14.072 -9.218 27.005 1.00 83.72 27 ARG B O 1
ATOM 1389 N N . CYS B 1 28 ? 14.591 -8.750 29.126 1.00 75.45 28 CYS B N 1
ATOM 1390 C CA . CYS B 1 28 ? 14.895 -7.353 28.816 1.00 65.41 28 CYS B CA 1
ATOM 1391 C C . CYS B 1 28 ? 16.326 -7.170 28.307 1.00 59.72 28 CYS B C 1
ATOM 1392 O O . CYS B 1 28 ? 17.236 -7.917 28.667 1.00 61.87 28 CYS B O 1
ATOM 1395 N N . THR B 1 29 ? 16.521 -6.135 27.474 1.00 53.05 29 THR B N 1
ATOM 1396 C CA . THR B 1 29 ? 17.807 -5.855 26.846 1.00 49.89 29 THR B CA 1
ATOM 1397 C C . THR B 1 29 ? 18.189 -4.383 26.828 1.00 45.95 29 THR B C 1
ATOM 1398 O O . THR B 1 29 ? 19.297 -4.063 26.389 1.00 47.19 29 THR B O 1
ATOM 1402 N N . GLU B 1 30 ? 17.340 -3.482 27.302 1.00 45.93 30 GLU B N 1
ATOM 1403 C CA . GLU B 1 30 ? 17.568 -2.067 27.064 1.00 49.94 30 GLU B CA 1
ATOM 1404 C C . GLU B 1 30 ? 16.990 -1.268 28.226 1.00 48.68 30 GLU B C 1
ATOM 1405 O O . GLU B 1 30 ? 16.006 -1.680 28.852 1.00 47.57 30 GLU B O 1
ATOM 1411 N N . THR B 1 31 ? 17.618 -0.127 28.520 1.00 47.87 31 THR B N 1
ATOM 1412 C CA . THR B 1 31 ? 17.090 0.843 29.474 1.00 49.68 31 THR B CA 1
ATOM 1413 C C . THR B 1 31 ? 16.916 2.162 28.736 1.00 48.58 31 T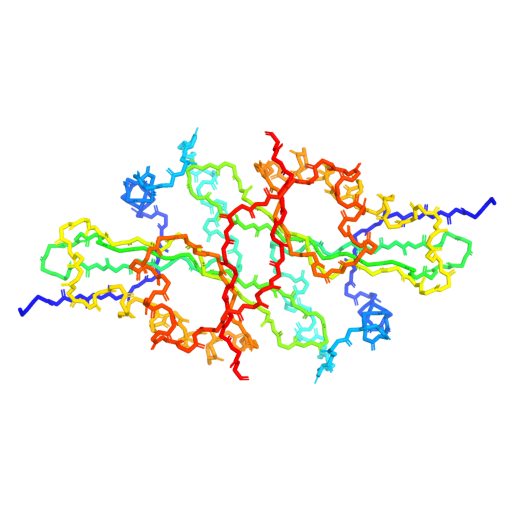HR B C 1
ATOM 1414 O O . THR B 1 31 ? 17.905 2.782 28.345 1.00 47.14 31 THR B O 1
ATOM 1418 N N . LEU B 1 32 ? 15.665 2.605 28.571 1.00 46.36 32 LEU B N 1
ATOM 1419 C CA . LEU B 1 32 ? 15.404 3.740 27.700 1.00 43.83 32 LEU B CA 1
ATO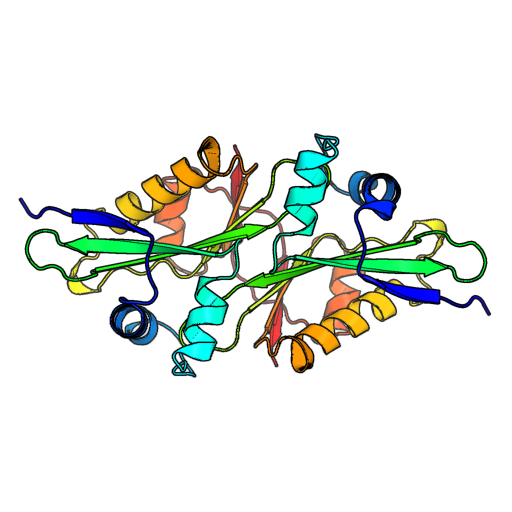M 1420 C C . LEU B 1 32 ? 15.751 5.076 28.346 1.00 45.33 32 LEU B C 1
ATOM 1421 O O . LEU B 1 32 ? 15.619 5.263 29.561 1.00 46.14 32 LEU B O 1
ATOM 1426 N N . SER B 1 33 ? 16.197 6.014 27.507 1.00 45.84 33 SER B N 1
ATOM 1427 C CA . SER B 1 33 ? 16.368 7.383 27.955 1.00 59.86 33 SER B CA 1
ATOM 1428 C C . SER B 1 33 ? 15.005 8.017 28.134 1.00 54.59 33 SER B C 1
ATOM 1429 O O . SER B 1 33 ? 13.979 7.431 27.787 1.00 49.68 33 SER B O 1
ATOM 1432 N N . ARG B 1 34 ? 14.974 9.236 28.668 1.00 57.00 34 ARG B N 1
ATOM 1433 C CA . ARG B 1 34 ? 13.675 9.881 28.768 1.00 58.20 34 ARG B CA 1
ATOM 1434 C C . ARG B 1 34 ? 13.139 10.226 27.381 1.00 56.74 34 ARG B C 1
ATOM 1435 O O . ARG B 1 34 ? 11.927 10.144 27.152 1.00 58.77 34 ARG B O 1
ATOM 1443 N N . GLU B 1 35 ? 14.017 10.529 26.418 1.00 53.29 35 GLU B N 1
ATOM 1444 C CA . GLU B 1 35 ? 13.507 10.831 25.089 1.00 47.84 35 GLU B CA 1
ATOM 1445 C C . GLU B 1 35 ? 12.960 9.579 24.424 1.00 46.52 35 GLU B C 1
ATOM 1446 O O . GLU B 1 35 ? 11.883 9.626 23.819 1.00 43.57 35 GLU B O 1
ATOM 1448 N N . GLN B 1 36 ? 13.647 8.436 24.560 1.00 45.67 36 GLN B N 1
ATOM 1449 C CA . GLN B 1 36 ? 13.089 7.203 23.996 1.00 45.60 36 GLN B CA 1
ATOM 1450 C C . GLN B 1 36 ? 11.822 6.781 24.730 1.00 44.21 36 GLN B C 1
ATOM 1451 O O . GLN B 1 36 ? 10.810 6.449 24.099 1.00 41.98 36 GLN B O 1
ATOM 1457 N N . ALA B 1 37 ? 11.858 6.786 26.066 1.00 41.58 37 ALA B N 1
ATOM 1458 C CA . ALA B 1 37 ? 10.668 6.428 26.830 1.00 40.49 37 ALA B CA 1
ATOM 1459 C C . ALA B 1 37 ? 9.488 7.326 26.459 1.00 42.97 37 ALA B C 1
ATOM 1460 O O . ALA B 1 37 ? 8.370 6.844 26.243 1.00 37.18 37 ALA B O 1
ATOM 1462 N N . GLU B 1 38 ? 9.714 8.640 26.389 1.00 46.14 38 GLU B N 1
ATOM 1463 C CA . GLU B 1 38 ? 8.661 9.542 25.937 1.00 47.92 38 GLU B CA 1
ATOM 1464 C C . GLU B 1 38 ? 8.110 9.111 24.577 1.00 47.57 38 GLU B C 1
ATOM 1465 O O . GLU B 1 38 ? 6.895 9.115 24.357 1.00 44.90 38 GLU B O 1
ATOM 1471 N N . GLU B 1 39 ? 8.981 8.681 23.668 1.00 49.55 39 GLU B N 1
ATOM 1472 C CA . GLU B 1 39 ? 8.506 8.251 22.356 1.00 51.09 39 GLU B CA 1
ATOM 1473 C C . GLU B 1 39 ? 7.578 7.052 22.472 1.00 48.55 39 GLU B C 1
ATOM 1474 O O . GLU B 1 39 ? 6.508 7.004 21.842 1.00 44.65 39 GLU B O 1
ATOM 1480 N N . ARG B 1 40 ? 7.972 6.062 23.267 1.00 46.81 40 ARG B N 1
ATOM 1481 C CA . ARG B 1 40 ? 7.189 4.840 23.267 1.00 46.63 40 ARG B CA 1
ATOM 1482 C C . ARG B 1 40 ? 5.864 5.050 23.978 1.00 46.13 40 ARG B C 1
ATOM 1483 O O . ARG B 1 40 ? 4.826 4.535 23.533 1.00 43.37 40 ARG B O 1
ATOM 1491 N N . PHE B 1 41 ? 5.857 5.876 25.027 1.00 45.88 41 PHE B N 1
ATOM 1492 C CA . PHE B 1 41 ? 4.599 6.162 25.706 1.00 43.42 41 PHE B CA 1
ATOM 1493 C C . PHE B 1 41 ? 3.662 7.030 24.868 1.00 40.91 41 PHE B C 1
ATOM 1494 O O . PHE B 1 41 ? 2.446 6.977 25.078 1.00 37.84 41 PHE B O 1
ATOM 1502 N N . ARG B 1 42 ? 4.175 7.754 23.873 1.00 44.24 42 ARG B N 1
ATOM 1503 C CA . ARG B 1 42 ? 3.334 8.613 23.053 1.00 48.39 42 ARG B CA 1
ATOM 1504 C C . ARG B 1 42 ? 2.987 7.976 21.715 1.00 45.82 42 ARG B C 1
ATOM 1505 O O . ARG B 1 42 ? 2.504 8.669 20.814 1.00 48.55 42 ARG B O 1
ATOM 1513 N N . TYR B 1 43 ? 3.209 6.673 21.568 1.00 41.30 43 TYR B N 1
ATOM 1514 C CA . TYR B 1 43 ? 2.548 5.929 20.502 1.00 42.23 43 TYR B CA 1
ATOM 1515 C C . TYR B 1 43 ? 1.066 5.784 20.844 1.00 40.45 43 TYR B C 1
ATOM 1516 O O . TYR B 1 43 ? 0.724 5.192 21.874 1.00 39.36 43 TYR B O 1
ATOM 1525 N N . ASN B 1 44 ? 0.176 6.316 19.989 1.00 38.31 44 ASN B N 1
ATOM 1526 C CA . ASN B 1 44 ? -1.221 6.474 20.391 1.00 38.05 44 ASN B CA 1
ATOM 1527 C C . ASN B 1 44 ? -2.042 5.195 20.274 1.00 36.64 44 ASN B C 1
ATOM 1528 O O . ASN B 1 44 ? -3.259 5.245 20.467 1.00 39.98 44 ASN B O 1
ATOM 1533 N N . THR B 1 45 ? -1.409 4.054 19.995 1.00 35.64 45 THR B N 1
ATOM 1534 C CA . THR B 1 45 ? -2.055 2.742 20.049 1.00 32.23 45 THR B CA 1
ATOM 1535 C C . THR B 1 45 ? -1.658 1.939 21.282 1.00 33.05 45 THR B C 1
ATOM 1536 O O . THR B 1 45 ? -2.202 0.850 21.506 1.00 32.21 45 THR B O 1
ATOM 1540 N N . TYR B 1 46 ? -0.725 2.444 22.076 1.00 32.14 46 TYR B N 1
ATOM 1541 C CA . TYR B 1 46 ? -0.126 1.691 23.164 1.00 30.30 46 TYR B CA 1
ATOM 1542 C C . TYR B 1 46 ? -0.755 2.176 24.461 1.00 30.47 46 TYR B C 1
ATOM 1543 O O . TYR B 1 46 ? -0.674 3.367 24.786 1.00 29.70 46 TYR B O 1
ATOM 1552 N N . HIS B 1 47 ? -1.448 1.272 25.159 1.00 30.25 47 HIS B N 1
ATOM 1553 C CA . HIS B 1 47 ? -2.186 1.614 26.371 1.00 29.30 47 HIS B CA 1
ATOM 1554 C C . HIS B 1 47 ? -1.633 0.752 27.492 1.00 31.74 47 HIS B C 1
ATOM 1555 O O . HIS B 1 47 ? -2.118 -0.364 27.727 1.00 33.33 47 HIS B O 1
ATOM 1562 N N . PRO B 1 48 ? -0.562 1.205 28.147 1.00 36.44 48 PRO B N 1
ATOM 1563 C CA . PRO B 1 48 ? 0.031 0.473 29.265 1.00 34.95 48 PRO B CA 1
ATOM 1564 C C . PRO B 1 48 ? -0.841 0.603 30.497 1.00 34.54 48 PRO B C 1
ATOM 1565 O O . PRO B 1 48 ? -1.082 1.710 30.981 1.00 36.92 48 PRO B O 1
ATOM 1569 N N . TYR B 1 49 ? -1.302 -0.528 31.008 1.00 33.71 49 TYR B N 1
ATOM 1570 C CA . TYR B 1 49 ? -1.996 -0.570 32.290 1.00 30.66 49 TYR B CA 1
ATOM 1571 C C . TYR B 1 49 ? -1.075 -1.088 33.394 1.00 31.80 49 TYR B C 1
ATOM 1572 O O . TYR B 1 49 ? -0.250 -1.983 33.174 1.00 35.46 49 TYR B O 1
ATOM 1581 N N . CYS B 1 50 ? -1.178 -0.482 34.560 1.00 32.72 50 CYS B N 1
ATOM 1582 C CA . CYS B 1 50 ? -0.530 -1.021 35.743 1.00 38.82 50 CYS B CA 1
ATOM 1583 C C . CYS B 1 50 ? -1.560 -1.233 36.845 1.00 39.94 50 CYS B C 1
ATOM 1584 O O . CYS B 1 50 ? -2.676 -0.687 36.809 1.00 36.96 50 CYS B O 1
ATOM 1587 N N . LEU B 1 51 ? -1.199 -2.091 37.792 1.00 37.98 51 LEU B N 1
ATOM 1588 C CA . LEU B 1 51 ? -2.018 -2.332 38.959 1.00 37.61 51 LEU B CA 1
ATOM 1589 C C . LEU B 1 51 ? -1.245 -1.872 40.177 1.00 41.52 51 LEU B C 1
ATOM 1590 O O . LEU B 1 51 ? -0.111 -2.310 40.386 1.00 44.12 51 LEU B O 1
ATOM 1595 N N . VAL B 1 52 ? -1.881 -1.035 41.000 1.00 38.11 52 VAL B N 1
ATOM 1596 C CA . VAL B 1 52 ? -1.251 -0.386 42.136 1.00 40.33 52 VAL B CA 1
ATOM 1597 C C . VAL B 1 52 ? -1.862 -0.934 43.412 1.00 43.32 52 VAL B C 1
ATOM 1598 O O . VAL B 1 52 ? -3.060 -1.253 43.453 1.00 40.13 52 VAL B O 1
ATOM 1602 N N . ASP B 1 53 ? -1.028 -1.086 44.439 1.00 42.54 53 ASP B N 1
ATOM 1603 C CA . ASP B 1 53 ? -1.517 -1.269 45.802 1.00 48.45 53 ASP B CA 1
ATOM 1604 C C . ASP B 1 53 ? -1.868 0.109 46.359 1.00 46.83 53 ASP B C 1
ATOM 1605 O O . ASP B 1 53 ? -1.039 1.019 46.324 1.00 47.05 53 ASP B O 1
ATOM 1610 N N . THR B 1 54 ? -3.103 0.300 46.807 1.00 44.69 54 THR B N 1
ATOM 1611 C CA . THR B 1 54 ? -3.440 1.599 47.380 1.00 50.05 54 THR B CA 1
ATOM 1612 C C . THR B 1 54 ? -2.743 1.818 48.725 1.00 51.70 54 THR B C 1
ATOM 1613 O O . THR B 1 54 ? -2.400 2.959 49.068 1.00 49.45 54 THR B O 1
ATOM 1614 N N . GLU B 1 55 ? -2.506 0.743 49.486 1.00 54.77 55 GLU B N 1
ATOM 1615 C CA . GLU B 1 55 ? -1.904 0.863 50.819 1.00 56.90 55 GLU B CA 1
ATOM 1616 C C . GLU B 1 55 ? -0.488 1.426 50.731 1.00 59.76 55 GLU B C 1
ATOM 1617 O O . GLU B 1 55 ? -0.177 2.463 51.332 1.00 60.99 55 GLU B O 1
ATOM 1618 N N . ASN B 1 56 ? 0.403 0.714 50.036 1.00 61.08 56 ASN B N 1
ATOM 1619 C CA . ASN B 1 56 ? 1.709 1.230 49.622 1.00 63.48 56 ASN B CA 1
ATOM 1620 C C . ASN B 1 56 ? 1.639 1.589 48.146 1.00 64.00 56 ASN B C 1
ATOM 1621 O O . ASN B 1 56 ? 1.238 0.764 47.328 1.00 69.94 56 ASN B O 1
ATOM 1626 N N . GLY B 1 57 ? 1.980 2.824 47.802 1.00 60.90 57 GLY B N 1
ATOM 1627 C CA . GLY B 1 57 ? 1.716 3.272 46.440 1.00 55.87 57 GLY B CA 1
ATOM 1628 C C . GLY B 1 57 ? 2.370 2.479 45.312 1.00 53.03 57 GLY B C 1
ATOM 1629 O O . GLY B 1 57 ? 2.583 3.007 44.216 1.00 51.04 57 GLY B O 1
ATOM 1630 N N . ARG B 1 58 ? 2.666 1.204 45.551 1.00 51.01 58 ARG B N 1
ATOM 1631 C CA . ARG B 1 58 ? 3.564 0.440 44.698 1.00 51.29 58 ARG B CA 1
ATOM 1632 C C . ARG B 1 58 ? 2.836 -0.183 43.515 1.00 48.44 58 ARG B C 1
ATOM 1633 O O . ARG B 1 58 ? 1.720 -0.690 43.660 1.00 45.79 58 ARG B O 1
ATOM 1641 N N . ILE B 1 59 ? 3.490 -0.196 42.348 1.00 47.02 59 ILE B N 1
ATOM 1642 C CA . ILE B 1 59 ? 2.916 -0.921 41.221 1.00 44.94 59 ILE B CA 1
ATOM 1643 C C . ILE B 1 59 ? 3.170 -2.403 41.436 1.00 42.03 59 ILE B C 1
ATOM 1644 O O . ILE B 1 59 ? 4.285 -2.800 41.794 1.00 43.17 59 ILE B O 1
ATOM 1649 N N . VAL B 1 60 ? 2.128 -3.220 41.272 1.00 40.80 60 VAL B N 1
ATOM 1650 C CA . VAL B 1 60 ? 2.238 -4.660 41.471 1.00 41.12 60 VAL B CA 1
ATOM 1651 C C . VAL B 1 60 ? 1.796 -5.464 40.260 1.00 44.25 60 VAL B C 1
ATOM 1652 O O . VAL B 1 60 ? 1.936 -6.694 40.262 1.00 42.31 60 VAL B O 1
ATOM 1656 N N . GLY B 1 61 ? 1.308 -4.811 39.212 1.00 38.10 61 GLY B N 1
ATOM 1657 C CA . GLY B 1 61 ? 0.925 -5.513 38.008 1.00 40.99 61 GLY B CA 1
ATOM 1658 C C . GLY B 1 61 ? 1.118 -4.614 36.814 1.00 39.19 61 GLY B C 1
ATOM 1659 O O . GLY B 1 61 ? 1.159 -3.387 36.932 1.00 35.81 61 GLY B O 1
ATOM 1660 N N . TYR B 1 62 ? 1.241 -5.246 35.656 1.00 34.92 62 TYR B N 1
ATOM 1661 C CA . TYR B 1 62 ? 1.368 -4.518 34.408 1.00 36.90 62 TYR B CA 1
ATOM 1662 C C . TYR B 1 62 ? 0.751 -5.345 33.301 1.00 34.02 62 TYR B C 1
ATOM 1663 O O . TYR B 1 62 ? 0.850 -6.573 33.298 1.00 36.57 62 TYR B O 1
ATOM 1672 N N . ALA B 1 63 ? 0.160 -4.653 32.335 1.00 31.73 63 ALA B N 1
ATOM 1673 C CA . ALA B 1 63 ? -0.342 -5.289 31.129 1.00 30.79 63 ALA B CA 1
ATOM 1674 C C . ALA B 1 63 ? -0.202 -4.282 30.005 1.00 33.65 63 ALA B C 1
ATOM 1675 O O . ALA B 1 63 ? -0.464 -3.092 30.210 1.00 35.77 63 ALA B O 1
ATOM 1677 N N . GLY B 1 64 ? 0.226 -4.745 28.849 1.00 34.06 64 GLY B N 1
ATOM 1678 C CA . GLY B 1 64 ? 0.353 -3.902 27.683 1.00 31.37 64 GLY B CA 1
ATOM 1679 C C . GLY B 1 64 ? -0.815 -4.186 26.777 1.00 30.94 64 GLY B C 1
ATOM 1680 O O . GLY B 1 64 ? -1.026 -5.328 26.345 1.00 28.17 64 GLY B O 1
ATOM 1681 N N . PHE B 1 65 ? -1.592 -3.151 26.475 1.00 29.75 65 PHE B N 1
ATOM 1682 C CA . PHE B 1 65 ? -2.714 -3.275 25.549 1.00 34.04 65 PHE B CA 1
ATOM 1683 C C . PHE B 1 65 ? -2.455 -2.416 24.316 1.00 26.58 65 PHE B C 1
ATOM 1684 O O . PHE B 1 65 ? -2.141 -1.231 24.440 1.00 26.77 65 PHE B O 1
ATOM 1692 N N . TYR B 1 66 ? -2.661 -2.990 23.133 1.00 26.24 66 TYR B N 1
ATOM 1693 C CA . TYR B 1 66 ? -2.315 -2.349 21.863 1.00 29.61 66 TYR B CA 1
ATOM 1694 C C . TYR B 1 66 ? -3.488 -2.371 20.886 1.00 25.57 66 TYR B C 1
ATOM 1695 O O . TYR B 1 66 ? -4.071 -3.432 20.639 1.00 26.33 66 TYR B O 1
ATOM 1704 N N . ILE B 1 67 ? -3.779 -1.222 20.279 1.00 25.43 67 ILE B N 1
ATOM 1705 C CA . ILE B 1 67 ? -4.784 -1.133 19.219 1.00 29.00 67 ILE B CA 1
ATOM 1706 C C . ILE B 1 67 ? -4.122 -1.475 17.885 1.00 36.34 67 ILE B C 1
ATOM 1707 O O . ILE B 1 67 ? -3.033 -0.979 17.570 1.00 31.56 67 ILE B O 1
ATOM 1712 N N . ILE B 1 68 ? -4.780 -2.324 17.103 1.00 36.24 68 ILE B N 1
ATOM 1713 C CA . ILE B 1 68 ? -4.295 -2.746 15.794 1.00 36.22 68 ILE B CA 1
ATOM 1714 C C . ILE B 1 68 ? -5.293 -2.228 14.762 1.00 33.88 68 ILE B C 1
ATOM 1715 O O . ILE B 1 68 ? -6.291 -2.911 14.472 1.00 32.20 68 ILE B O 1
ATOM 1720 N N . PRO B 1 69 ? -5.091 -1.032 14.211 1.00 32.04 69 PRO B N 1
ATOM 1721 C CA . PRO B 1 69 ? -6.109 -0.444 13.339 1.00 34.60 69 PRO B CA 1
ATOM 1722 C C . PRO B 1 69 ? -6.441 -1.345 12.162 1.00 36.15 69 PRO B C 1
ATOM 1723 O O . PRO B 1 69 ? -5.580 -2.037 11.617 1.00 37.28 69 PRO B O 1
ATOM 1727 N N . HIS B 1 70 ? -7.711 -1.327 11.785 1.00 36.55 70 HIS B N 1
ATOM 1728 C CA . HIS B 1 70 ? -8.247 -2.116 10.695 1.00 34.01 70 HIS B CA 1
ATOM 1729 C C . HIS B 1 70 ? -9.070 -1.167 9.852 1.00 37.72 70 HIS B C 1
ATOM 1730 O O . HIS B 1 70 ? -9.811 -0.338 10.386 1.00 38.86 70 HIS B O 1
ATOM 1737 N N . LEU B 1 71 ? -8.934 -1.283 8.539 1.00 37.50 71 LEU B N 1
ATOM 1738 C CA . LEU B 1 71 ? -9.751 -0.525 7.613 1.00 41.48 71 LEU B CA 1
ATOM 1739 C C . LEU B 1 71 ? -10.916 -1.442 7.268 1.00 48.15 71 LEU B C 1
ATOM 1740 O O . LEU B 1 71 ? -10.715 -2.631 7.008 1.00 58.38 71 LEU B O 1
ATOM 1745 N N . GLY B 1 72 ? -12.122 -0.916 7.286 1.00 46.13 72 GLY B N 1
ATOM 1746 C CA . GLY B 1 72 ? -13.264 -1.758 6.967 1.00 45.49 72 GLY B CA 1
ATOM 1747 C C . GLY B 1 72 ? -13.841 -2.615 8.082 1.00 42.59 72 GLY B C 1
ATOM 1748 O O . GLY B 1 72 ? -14.727 -3.439 7.810 1.00 40.16 72 GLY B O 1
ATOM 1749 N N . ARG B 1 73 ? -13.396 -2.443 9.326 1.00 39.48 73 ARG B N 1
ATOM 1750 C CA . ARG B 1 73 ? -13.962 -3.144 10.482 1.00 41.51 73 ARG B CA 1
ATOM 1751 C C . ARG B 1 73 ? -13.491 -2.413 11.733 1.00 38.13 73 ARG B C 1
ATOM 1752 O O . ARG B 1 73 ? -12.476 -1.714 11.698 1.00 36.37 73 ARG B O 1
ATOM 1760 N N . LYS B 1 74 ? -14.220 -2.593 12.840 1.00 35.49 74 LYS B N 1
ATOM 1761 C CA . LYS B 1 74 ? -13.726 -2.174 14.151 1.00 36.12 74 LYS B CA 1
ATOM 1762 C C . LYS B 1 74 ? -12.273 -2.602 14.361 1.00 31.38 74 LYS B C 1
ATOM 1763 O O . LYS B 1 74 ? -11.881 -3.721 14.018 1.00 27.54 74 LYS B O 1
ATOM 1769 N N . ASN B 1 75 ? -11.492 -1.725 14.985 1.00 34.13 75 ASN B N 1
ATOM 1770 C CA . ASN B 1 75 ? -10.067 -1.988 15.189 1.00 33.03 75 ASN B CA 1
ATOM 1771 C C . ASN B 1 75 ? -9.837 -3.294 15.951 1.00 39.31 75 ASN B C 1
ATOM 1772 O O . ASN B 1 75 ? -10.605 -3.654 16.850 1.00 38.12 75 ASN B O 1
ATOM 1777 N N . ASP B 1 76 ? -8.780 -4.024 15.564 1.00 37.47 76 ASP B N 1
ATOM 1778 C CA . ASP B 1 76 ? -8.354 -5.171 16.348 1.00 36.62 76 ASP B CA 1
ATOM 1779 C C . ASP B 1 76 ? -7.467 -4.693 17.496 1.00 37.94 76 ASP B C 1
ATOM 1780 O O . ASP B 1 76 ? -7.106 -3.513 17.588 1.00 38.61 76 ASP B O 1
ATOM 1785 N N . SER B 1 77 ? -7.100 -5.616 18.380 1.00 35.90 77 SER B N 1
ATOM 1786 C CA . SER B 1 77 ? -6.258 -5.223 19.501 1.00 30.59 77 SER B CA 1
ATOM 1787 C C . SER B 1 77 ? -5.543 -6.451 20.029 1.00 29.37 77 SER B C 1
ATOM 1788 O O . SER B 1 77 ? -5.869 -7.588 19.671 1.00 28.01 77 SER B O 1
ATOM 1791 N N . ARG B 1 78 ? -4.535 -6.209 20.882 1.00 31.76 78 ARG B N 1
ATOM 1792 C CA . ARG B 1 78 ? -3.771 -7.302 21.459 1.00 34.04 78 ARG B CA 1
ATOM 1793 C C . ARG B 1 78 ? -3.342 -6.955 22.876 1.00 35.17 78 ARG B C 1
ATOM 1794 O O . ARG B 1 78 ? -3.165 -5.782 23.231 1.00 34.14 78 ARG B O 1
ATOM 1802 N N . ILE B 1 79 ? -3.169 -7.997 23.680 1.00 39.38 79 ILE B N 1
ATOM 1803 C CA . ILE B 1 79 ? -2.646 -7.875 25.035 1.00 41.91 79 ILE B CA 1
ATOM 1804 C C . ILE B 1 79 ? -1.326 -8.623 25.078 1.00 49.17 79 ILE B C 1
ATOM 1805 O O . ILE B 1 79 ? -1.283 -9.822 24.778 1.00 52.70 79 ILE B O 1
ATOM 1810 N N . GLU B 1 80 ? -0.257 -7.928 25.451 1.00 54.38 80 GLU B N 1
ATOM 1811 C CA . GLU B 1 80 ? 1.057 -8.543 25.583 1.00 58.57 80 GLU B CA 1
ATOM 1812 C C . GLU B 1 80 ? 1.625 -8.189 26.944 1.00 59.45 80 GLU B C 1
ATOM 1813 O O . GLU B 1 80 ? 1.351 -7.114 27.480 1.00 61.68 80 GLU B O 1
ATOM 1819 N N . HIS B 1 81 ? 2.432 -9.092 27.493 1.00 62.23 81 HIS B N 1
ATOM 1820 C CA . HIS B 1 81 ? 3.182 -8.823 28.719 1.00 63.60 81 HIS B CA 1
ATOM 1821 C C . HIS B 1 81 ? 2.290 -8.484 29.917 1.00 62.63 81 HIS B C 1
ATOM 1822 O O . HIS B 1 81 ? 2.451 -7.448 30.569 1.00 68.23 81 HIS B O 1
ATOM 1829 N N . VAL B 1 82 ? 1.394 -9.396 30.259 1.00 54.57 82 VAL B N 1
ATOM 1830 C CA . VAL B 1 82 ? 0.660 -9.248 31.513 1.00 53.50 82 VAL B CA 1
ATOM 1831 C C . VAL B 1 82 ? 1.488 -9.905 32.611 1.00 47.92 82 VAL B C 1
ATOM 1832 O O . VAL B 1 82 ? 1.863 -11.081 32.516 1.00 46.29 82 VAL B O 1
ATOM 1836 N N . ILE B 1 83 ? 1.842 -9.118 33.626 1.00 46.35 83 ILE B N 1
ATOM 1837 C CA . ILE B 1 83 ? 2.721 -9.581 34.698 1.00 45.58 83 ILE B CA 1
ATOM 1838 C C . ILE B 1 83 ? 2.179 -9.116 36.042 1.00 45.94 83 ILE B C 1
ATOM 1839 O O . ILE B 1 83 ? 1.876 -7.932 36.225 1.00 45.00 83 ILE B O 1
ATOM 1844 N N . ILE B 1 84 ? 2.112 -10.041 36.996 1.00 44.44 84 ILE B N 1
ATOM 1845 C CA . ILE B 1 84 ? 1.765 -9.748 38.377 1.00 43.25 84 ILE B CA 1
ATOM 1846 C C . ILE B 1 84 ? 2.958 -10.092 39.257 1.00 46.21 84 ILE B C 1
ATOM 1847 O O . ILE B 1 84 ? 3.620 -11.116 39.039 1.00 41.86 84 ILE B O 1
ATOM 1852 N N . SER B 1 85 ? 3.248 -9.221 40.230 1.00 50.18 85 SER B N 1
ATOM 1853 C CA . SER B 1 85 ? 4.364 -9.465 41.141 1.00 54.83 85 SER B CA 1
ATOM 1854 C C . SER B 1 85 ? 4.254 -10.853 41.735 1.00 57.48 85 SER B C 1
ATOM 1855 O O . SER B 1 85 ? 3.191 -11.247 42.224 1.00 56.35 85 SER B O 1
ATOM 1858 N N . LYS B 1 86 ? 5.355 -11.596 41.658 1.00 61.47 86 LYS B N 1
ATOM 1859 C CA . LYS B 1 86 ? 5.442 -12.946 42.197 1.00 66.32 86 LYS B CA 1
ATOM 1860 C C . LYS B 1 86 ? 4.817 -13.062 43.582 1.00 69.26 86 LYS B C 1
ATOM 1861 O O . LYS B 1 86 ? 4.212 -14.088 43.909 1.00 69.27 86 LYS B O 1
ATOM 1867 N N . GLU B 1 87 ? 4.978 -12.026 44.407 1.00 71.51 87 GLU B N 1
ATOM 1868 C CA . GLU B 1 87 ? 4.338 -12.037 45.717 1.00 75.22 87 GLU B CA 1
ATOM 1869 C C . GLU B 1 87 ? 2.823 -12.156 45.595 1.00 68.61 87 GLU B C 1
ATOM 1870 O O . GLU B 1 87 ? 2.178 -12.868 46.377 1.00 67.90 87 GLU B O 1
ATOM 1876 N N . TYR B 1 88 ? 2.240 -11.467 44.624 1.00 63.54 88 TYR B N 1
ATOM 1877 C CA . TYR B 1 88 ? 0.808 -11.201 44.578 1.00 58.82 88 TYR B CA 1
ATOM 1878 C C . TYR B 1 88 ? 0.015 -12.181 43.724 1.00 58.08 88 TYR B C 1
ATOM 1879 O O . TYR B 1 88 ? -1.201 -11.999 43.558 1.00 56.40 88 TYR B O 1
ATOM 1888 N N . ARG B 1 89 ? 0.660 -13.204 43.177 1.00 57.79 89 ARG B N 1
ATOM 1889 C CA . ARG B 1 89 ? -0.022 -14.079 42.243 1.00 58.97 89 ARG B CA 1
ATOM 1890 C C . ARG B 1 89 ? -1.010 -14.992 42.957 1.00 63.43 89 ARG B C 1
ATOM 1891 O O . ARG B 1 89 ? -1.058 -15.082 44.189 1.00 64.66 89 ARG B O 1
ATOM 1899 N N . ASN B 1 90 ? -1.791 -15.683 42.138 1.00 66.18 90 ASN B N 1
ATOM 1900 C CA . ASN B 1 90 ? -2.880 -16.551 42.562 1.00 68.16 90 ASN B CA 1
ATOM 1901 C C . ASN B 1 90 ? -3.668 -15.880 43.682 1.00 68.53 90 ASN B C 1
ATOM 1902 O O . ASN B 1 90 ? -3.726 -16.339 44.822 1.00 70.80 90 ASN B O 1
ATOM 1907 N N . ARG B 1 91 ? -4.253 -14.750 43.315 1.00 68.44 91 ARG B N 1
ATOM 1908 C CA . ARG B 1 91 ? -5.146 -13.994 44.180 1.00 67.86 91 ARG B CA 1
ATOM 1909 C C . ARG B 1 91 ? -6.243 -13.275 43.403 1.00 62.48 91 ARG B C 1
ATOM 1910 O O . ARG B 1 91 ? -7.111 -12.655 44.026 1.00 60.41 91 ARG B O 1
ATOM 1918 N N . GLY B 1 92 ? -6.300 -13.422 42.083 1.00 59.41 92 GLY B N 1
ATOM 1919 C CA . GLY B 1 92 ? -7.297 -12.742 41.292 1.00 57.90 92 GLY B CA 1
ATOM 1920 C C . GLY B 1 92 ? -6.904 -11.371 40.799 1.00 55.11 92 GLY B C 1
ATOM 1921 O O . GLY B 1 92 ? -7.763 -10.660 40.262 1.00 53.89 92 GLY B O 1
ATOM 1922 N N . LEU B 1 93 ? -5.642 -10.958 40.970 1.00 51.56 93 LEU B N 1
ATOM 1923 C CA . LEU B 1 93 ? -5.296 -9.629 40.480 1.00 48.11 93 LEU B CA 1
ATOM 1924 C C . LEU B 1 93 ? -4.926 -9.647 39.012 1.00 46.11 93 LEU B C 1
ATOM 1925 O O . LEU B 1 93 ? -5.174 -8.663 38.308 1.00 46.82 93 LEU B O 1
ATOM 1930 N N . GLY B 1 94 ? -4.411 -10.771 38.517 1.00 45.24 94 GLY B N 1
ATOM 1931 C CA . GLY B 1 94 ? -4.268 -10.916 37.078 1.00 46.58 94 GLY B CA 1
ATOM 1932 C C . GLY B 1 94 ? -5.607 -10.855 36.369 1.00 44.80 94 GLY B C 1
ATOM 1933 O O . GLY B 1 94 ? -5.725 -10.267 35.290 1.00 44.95 94 GLY B O 1
ATOM 1934 N N . ARG B 1 95 ? -6.630 -11.486 36.955 1.00 44.70 95 ARG B N 1
ATOM 1935 C CA . ARG B 1 95 ? -7.972 -11.426 36.375 1.00 41.74 95 ARG B CA 1
ATOM 1936 C C . ARG B 1 95 ? -8.542 -10.026 36.492 1.00 37.61 95 ARG B C 1
ATOM 1937 O O . ARG B 1 95 ? -9.109 -9.488 35.532 1.00 37.74 95 ARG B O 1
ATOM 1945 N N . LEU B 1 96 ? -8.387 -9.419 37.665 1.00 35.13 96 LEU B N 1
ATOM 1946 C CA . LEU B 1 96 ? -8.892 -8.072 37.876 1.00 36.91 96 LEU B CA 1
ATOM 1947 C C . LEU B 1 96 ? -8.333 -7.115 36.825 1.00 34.89 96 LEU B C 1
ATOM 1948 O O . LEU B 1 96 ? -9.079 -6.371 36.174 1.00 33.07 96 LEU B O 1
ATOM 1953 N N . LEU B 1 97 ? -7.019 -7.176 36.601 1.00 34.30 97 LEU B N 1
ATOM 1954 C CA . LEU B 1 97 ? -6.357 -6.290 35.650 1.00 33.50 97 LEU B CA 1
ATOM 1955 C C . LEU B 1 97 ? -6.882 -6.490 34.239 1.00 33.79 97 LEU B C 1
ATOM 1956 O O . LEU B 1 97 ? -7.194 -5.522 33.535 1.00 36.17 97 LEU B O 1
ATOM 1961 N N . CYS B 1 98 ? -6.937 -7.748 33.793 1.00 34.44 98 CYS B N 1
ATOM 1962 C CA . CYS B 1 98 ? -7.353 -8.032 32.422 1.00 35.12 98 CYS B CA 1
ATOM 1963 C C . CYS B 1 98 ? -8.809 -7.647 32.194 1.00 35.32 98 CYS B C 1
ATOM 1964 O O . CYS B 1 98 ? -9.151 -7.079 31.148 1.00 34.72 98 CYS B O 1
ATOM 1967 N N . LYS B 1 99 ? -9.673 -7.914 33.180 1.00 35.20 99 LYS B N 1
ATOM 1968 C CA . LYS B 1 99 ? -11.088 -7.585 33.031 1.00 40.85 99 LYS B CA 1
ATOM 1969 C C . LYS B 1 99 ? -11.273 -6.092 32.810 1.00 46.53 99 LYS B C 1
ATOM 1970 O O . LYS B 1 99 ? -12.110 -5.674 31.995 1.00 45.83 99 LYS B O 1
ATOM 1976 N N . GLN B 1 100 ? -10.463 -5.272 33.485 1.00 40.36 100 GLN B N 1
ATOM 1977 C CA . GLN B 1 100 ? -10.505 -3.843 33.213 1.00 28.55 100 GLN B CA 1
ATOM 1978 C C . GLN B 1 100 ? -10.063 -3.573 31.786 1.00 32.80 100 GLN B C 1
ATOM 1979 O O . GLN B 1 100 ? -10.686 -2.767 31.076 1.00 31.30 100 GLN B O 1
ATOM 1985 N N . ILE B 1 101 ? -9.022 -4.287 31.334 1.00 32.49 101 ILE B N 1
ATOM 1986 C CA . ILE B 1 101 ? -8.530 -4.124 29.967 1.00 31.16 101 ILE B CA 1
ATOM 1987 C C . ILE B 1 101 ? -9.609 -4.498 28.982 1.00 28.77 101 ILE B C 1
ATOM 1988 O O . ILE B 1 101 ? -9.902 -3.758 28.037 1.00 26.84 101 ILE B O 1
ATOM 1993 N N . ILE B 1 102 ? -10.166 -5.695 29.170 1.00 31.09 102 ILE B N 1
ATOM 1994 C CA . ILE B 1 102 ? -11.103 -6.277 28.224 1.00 35.52 102 ILE B CA 1
ATOM 1995 C C . ILE B 1 102 ? -12.343 -5.402 28.084 1.00 39.84 102 ILE B C 1
ATOM 1996 O O . ILE B 1 102 ? -12.894 -5.263 26.988 1.00 42.32 102 ILE B O 1
ATOM 2001 N N . GLU B 1 103 ? -12.791 -4.778 29.178 1.00 35.96 103 GLU B N 1
ATOM 2002 C CA . GLU B 1 103 ? -13.934 -3.885 29.065 1.00 35.91 103 GLU B CA 1
ATOM 2003 C C . GLU B 1 103 ? -13.560 -2.571 28.384 1.00 35.25 103 GLU B C 1
ATOM 2004 O O . GLU B 1 103 ? -14.372 -2.026 27.620 1.00 35.65 103 GLU B O 1
ATOM 2010 N N . ASP B 1 104 ? -12.319 -2.085 28.567 1.00 31.69 104 ASP B N 1
ATOM 2011 C CA . ASP B 1 104 ? -11.924 -0.866 27.860 1.00 31.06 104 ASP B CA 1
ATOM 2012 C C . ASP B 1 104 ? -11.767 -1.127 26.381 1.00 33.91 104 ASP B C 1
ATOM 2013 O O . ASP B 1 104 ? -12.011 -0.226 25.566 1.00 34.88 104 ASP B O 1
ATOM 2018 N N . ALA B 1 105 ? -11.381 -2.349 26.016 1.00 34.09 105 ALA B N 1
ATOM 2019 C CA . ALA B 1 105 ? -11.259 -2.677 24.603 1.00 36.04 105 ALA B CA 1
ATOM 2020 C C . ALA B 1 105 ? -12.624 -2.700 23.937 1.00 38.24 105 ALA B C 1
ATOM 2021 O O . ALA B 1 105 ? -12.822 -2.113 22.864 1.00 39.00 105 ALA B O 1
ATOM 2023 N N . LYS B 1 106 ? -13.571 -3.394 24.561 1.00 41.52 106 LYS B N 1
ATOM 2024 C CA . LYS B 1 106 ? -14.916 -3.523 24.013 1.00 42.33 106 LYS B CA 1
ATOM 2025 C C . LYS B 1 106 ? -15.608 -2.171 23.892 1.00 42.22 106 LYS B C 1
ATOM 2026 O O . LYS B 1 106 ? -16.162 -1.843 22.837 1.00 46.82 106 LYS B O 1
ATOM 2032 N N . ASN B 1 107 ? -15.634 -1.386 24.969 1.00 37.91 107 ASN B N 1
ATOM 2033 C CA . ASN B 1 107 ? -16.492 -0.205 24.968 1.00 37.32 107 ASN B CA 1
ATOM 2034 C C . ASN B 1 107 ? -15.792 1.132 25.127 1.00 35.69 107 ASN B C 1
ATOM 2035 O O . ASN B 1 107 ? -16.463 2.168 25.011 1.00 33.82 107 ASN B O 1
ATOM 2040 N N . LYS B 1 108 ? -14.494 1.163 25.408 1.00 34.37 108 LYS B N 1
ATOM 2041 C CA . LYS B 1 108 ? -13.815 2.451 25.429 1.00 37.97 108 LYS B CA 1
ATOM 2042 C C . LYS B 1 108 ? -13.097 2.732 24.124 1.00 38.75 108 LYS B C 1
ATOM 2043 O O . LYS B 1 108 ? -13.127 3.868 23.642 1.00 40.68 108 LYS B O 1
ATOM 2049 N N . PHE B 1 109 ? -12.506 1.700 23.522 1.00 36.55 109 PHE B N 1
ATOM 2050 C CA . PHE B 1 109 ? -11.794 1.809 22.254 1.00 34.01 109 PHE B CA 1
ATOM 2051 C C . PHE B 1 109 ? -12.578 1.215 21.087 1.00 36.00 109 PHE B C 1
ATOM 2052 O O . PHE B 1 109 ? -12.123 1.288 19.934 1.00 32.78 109 PHE B O 1
ATOM 2060 N N . ASN B 1 110 ? -13.739 0.616 21.359 1.00 41.77 110 ASN B N 1
ATOM 2061 C CA . ASN B 1 110 ? -14.633 0.104 20.318 1.00 45.18 110 ASN B CA 1
ATOM 2062 C C . ASN B 1 110 ? -13.916 -0.900 19.413 1.00 42.92 110 ASN B C 1
ATOM 2063 O O . ASN B 1 110 ? -14.120 -0.936 18.199 1.00 43.18 110 ASN B O 1
ATOM 2068 N N . CYS B 1 111 ? -13.061 -1.720 20.005 1.00 37.58 111 CYS B N 1
ATOM 2069 C CA . CYS B 1 111 ? -12.395 -2.755 19.244 1.00 35.87 111 CYS B CA 1
ATOM 2070 C C . CYS B 1 111 ? -13.365 -3.866 18.889 1.00 36.96 111 CYS B C 1
ATOM 2071 O O . CYS B 1 111 ? -14.403 -4.052 19.526 1.00 41.71 111 CYS B O 1
ATOM 2074 N N . GLY B 1 112 ? -13.015 -4.605 17.845 1.00 33.44 112 GLY B N 1
ATOM 2075 C CA . GLY B 1 112 ? -13.818 -5.731 17.427 1.00 34.54 112 GLY B CA 1
ATOM 2076 C C . GLY B 1 112 ? -13.389 -7.006 18.110 1.00 33.93 112 GLY B C 1
ATOM 2077 O O . GLY B 1 112 ? -14.146 -7.978 18.156 1.00 34.02 112 GLY B O 1
ATOM 2078 N N . ARG B 1 113 ? -12.150 -7.039 18.603 1.00 36.00 113 ARG B N 1
ATOM 2079 C CA . ARG B 1 113 ? -11.608 -8.281 19.135 1.00 38.55 113 ARG B CA 1
ATOM 2080 C C . ARG B 1 113 ? -10.326 -7.993 19.889 1.00 38.33 113 ARG B C 1
ATOM 2081 O O . ARG B 1 113 ? -9.694 -6.946 19.710 1.00 39.18 113 ARG B O 1
ATOM 2089 N N . ILE B 1 114 ? -9.917 -8.975 20.682 1.00 35.51 114 ILE B N 1
ATOM 2090 C CA . ILE B 1 114 ? -8.615 -8.972 21.328 1.00 34.13 114 ILE B CA 1
ATOM 2091 C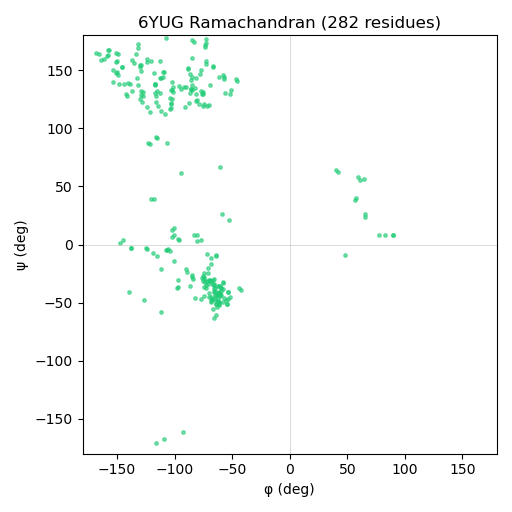 C . ILE B 1 114 ? -7.935 -10.283 20.992 1.00 36.45 114 ILE B C 1
ATOM 2092 O O . ILE B 1 114 ? -8.524 -11.356 21.178 1.00 33.99 114 ILE B O 1
ATOM 2097 N N . ASP B 1 115 ? -6.701 -10.191 20.489 1.00 38.89 115 ASP B N 1
ATOM 2098 C CA . ASP B 1 115 ? -5.875 -11.338 20.150 1.00 41.39 115 ASP B CA 1
ATOM 2099 C C . ASP B 1 115 ? -4.725 -11.420 21.149 1.00 39.35 115 ASP B C 1
ATOM 2100 O O . ASP B 1 115 ? -4.265 -10.399 21.667 1.00 37.86 115 ASP B O 1
ATOM 2105 N N . LEU B 1 116 ? -4.279 -12.640 21.437 1.00 39.18 116 LEU B N 1
ATOM 2106 C CA . LEU B 1 116 ? -3.076 -12.803 22.229 1.00 41.08 116 LEU B CA 1
ATOM 2107 C C . LEU B 1 116 ? -2.490 -14.189 21.996 1.00 44.63 116 LEU B C 1
ATOM 2108 O O . LEU B 1 116 ? -3.173 -15.115 21.551 1.00 44.65 116 LEU B O 1
ATOM 2113 N N . THR B 1 117 ? -1.221 -14.319 22.358 1.00 47.49 117 THR B N 1
ATOM 2114 C CA . THR B 1 117 ? -0.493 -15.577 22.376 1.00 53.59 117 THR B CA 1
ATOM 2115 C C . THR B 1 117 ? -0.269 -15.920 23.838 1.00 57.63 117 THR B C 1
ATOM 2116 O O . THR B 1 117 ? -0.069 -15.016 24.659 1.00 55.09 117 THR B O 1
ATOM 2120 N N . VAL B 1 118 ? -0.312 -17.209 24.187 1.00 63.11 118 VAL B N 1
ATOM 2121 C CA . VAL B 1 118 ? -0.441 -17.595 25.584 1.00 68.41 118 VAL B CA 1
ATOM 2122 C C . VAL B 1 118 ? 0.843 -18.266 26.066 1.00 74.65 118 VAL B C 1
ATOM 2123 O O . VAL B 1 118 ? 1.463 -17.809 27.027 1.00 74.53 118 VAL B O 1
ATOM 2127 N N . GLU B 1 119 ? 1.247 -19.368 25.410 1.00 81.42 119 GLU B N 1
ATOM 2128 C CA . GLU B 1 119 ? 2.439 -20.181 25.666 1.00 89.36 119 GLU B CA 1
ATOM 2129 C C . GLU B 1 119 ? 2.670 -20.578 27.126 1.00 92.44 119 GLU B C 1
ATOM 2130 O O . GLU B 1 119 ? 3.555 -21.394 27.418 1.00 95.63 119 GLU B O 1
ATOM 2136 N N . SER B 1 120 ? 1.899 -20.023 28.047 1.00 92.69 120 SER B N 1
ATOM 2137 C CA . SER B 1 120 ? 2.041 -20.339 29.455 1.00 92.73 120 SER B CA 1
ATOM 2138 C C . SER B 1 120 ? 1.107 -21.484 29.847 1.00 93.02 120 SER B C 1
ATOM 2139 O O . SER B 1 120 ? 0.618 -22.245 29.001 1.00 95.04 120 SER B O 1
ATOM 2142 N N . HIS B 1 121 ? 0.861 -21.607 31.140 1.00 90.92 121 HIS B N 1
ATOM 2143 C CA . HIS B 1 121 ? -0.052 -22.580 31.711 1.00 88.32 121 HIS B CA 1
ATOM 2144 C C . HIS B 1 121 ? -1.068 -21.900 32.604 1.00 82.44 121 HIS B C 1
ATOM 2145 O O . HIS B 1 121 ? -2.271 -22.158 32.494 1.00 81.17 121 HIS B O 1
ATOM 2152 N N . ILE B 1 122 ? -0.589 -21.020 33.478 1.00 79.38 122 ILE B N 1
ATOM 2153 C CA . ILE B 1 122 ? -1.466 -20.128 34.215 1.00 75.29 122 ILE B CA 1
ATOM 2154 C C . ILE B 1 122 ? -2.227 -19.243 33.244 1.00 72.59 122 ILE B C 1
ATOM 2155 O O . ILE B 1 122 ? -3.444 -19.055 33.370 1.00 71.10 122 ILE B O 1
ATOM 2160 N N . ALA B 1 123 ? -1.519 -18.700 32.249 1.00 71.31 123 ALA B N 1
ATOM 2161 C CA . ALA B 1 123 ? -2.110 -17.712 31.353 1.00 68.05 123 ALA B CA 1
ATOM 2162 C C . ALA B 1 123 ? -3.276 -18.307 30.586 1.00 66.51 123 ALA B C 1
ATOM 2163 O O . ALA B 1 123 ? -4.372 -17.735 30.562 1.00 66.22 123 ALA B O 1
ATOM 2165 N N . LYS B 1 124 ? -3.070 -19.477 29.978 1.00 66.18 124 LYS B N 1
ATOM 2166 C CA . LYS B 1 124 ? -4.133 -20.071 29.177 1.00 65.25 124 LYS B CA 1
ATOM 2167 C C . LYS B 1 124 ? -5.389 -20.293 30.009 1.00 63.91 124 LYS B C 1
ATOM 2168 O O . LYS B 1 124 ? -6.500 -20.039 29.533 1.00 62.56 124 LYS B O 1
ATOM 2174 N N . LYS B 1 125 ? -5.236 -20.705 31.276 1.00 65.42 125 LYS B N 1
ATOM 2175 C CA . LYS B 1 125 ? -6.415 -20.906 32.115 1.00 65.95 125 LYS B CA 1
ATOM 2176 C C . LYS B 1 125 ? -7.013 -19.571 32.549 1.00 63.27 125 LYS B C 1
ATOM 2177 O O . LYS B 1 125 ? -8.216 -19.499 32.837 1.00 62.09 125 LYS B O 1
ATOM 2183 N N . LEU B 1 126 ? -6.205 -18.507 32.582 1.00 60.71 126 LEU B N 1
ATOM 2184 C CA . LEU B 1 126 ? -6.757 -17.186 32.854 1.00 57.03 126 LEU B CA 1
ATOM 2185 C C . LEU B 1 126 ? -7.664 -16.726 31.719 1.00 55.00 126 LEU B C 1
ATOM 2186 O O . LEU B 1 126 ? -8.867 -16.527 31.923 1.00 53.61 126 LEU B O 1
ATOM 2191 N N . TYR B 1 127 ? -7.146 -16.708 30.488 1.00 53.21 127 TYR B N 1
ATOM 2192 C CA . TYR B 1 127 ? -7.886 -16.094 29.387 1.00 51.35 127 TYR B CA 1
ATOM 2193 C C . TYR B 1 127 ? -9.029 -16.959 28.900 1.00 47.63 127 TYR B C 1
ATOM 2194 O O . TYR B 1 127 ? -9.991 -16.423 28.338 1.00 46.91 127 TYR B O 1
ATOM 2203 N N . SER B 1 128 ? -8.936 -18.282 29.061 1.00 50.24 128 SER B N 1
ATOM 2204 C CA . SER B 1 128 ? -10.112 -19.106 28.813 1.00 57.07 128 SER B CA 1
ATOM 2205 C C . SER B 1 128 ? -11.241 -18.714 29.753 1.00 59.62 128 SER B C 1
ATOM 2206 O O . SER B 1 128 ? -12.394 -18.576 29.332 1.00 63.98 128 SER B O 1
ATOM 2209 N N . SER B 1 129 ? -10.912 -18.487 31.024 1.00 58.27 129 SER B N 1
ATOM 2210 C CA . SER B 1 129 ? -11.880 -18.000 31.993 1.00 56.63 129 SER B CA 1
ATOM 2211 C C . SER B 1 129 ? -12.405 -16.611 31.667 1.00 52.82 129 SER B C 1
ATOM 2212 O O . SER B 1 129 ? -13.364 -16.173 32.304 1.00 53.46 129 SER B O 1
ATOM 2215 N N . LEU B 1 130 ? -11.823 -15.907 30.709 1.00 50.90 130 LEU B N 1
ATOM 2216 C CA . LEU B 1 130 ? -12.415 -14.664 30.234 1.00 50.64 130 LEU B CA 1
ATOM 2217 C C . LEU B 1 130 ? -12.734 -14.721 28.747 1.00 51.12 130 LEU B C 1
ATOM 2218 O O . LEU B 1 130 ? -12.605 -13.727 28.025 1.00 50.75 130 LEU B O 1
ATOM 2223 N N . GLU B 1 131 ? -13.221 -15.877 28.292 1.00 53.09 131 GLU B N 1
ATOM 2224 C CA . GLU B 1 131 ? -13.833 -16.003 26.984 1.00 56.53 131 GLU B CA 1
ATOM 2225 C C . GLU B 1 131 ? -12.831 -15.766 25.859 1.00 53.34 131 GLU B C 1
ATOM 2226 O O . GLU B 1 131 ? -13.199 -15.296 24.777 1.00 51.20 131 GLU B O 1
ATOM 2232 N N . PHE B 1 132 ? -11.551 -16.019 26.112 1.00 52.11 132 PHE B N 1
ATOM 2233 C CA . PHE B 1 132 ? -10.612 -16.156 25.012 1.00 52.01 132 PHE B CA 1
ATOM 2234 C C . PHE B 1 132 ? -10.656 -17.604 24.564 1.00 52.67 132 PHE B C 1
ATOM 2235 O O . PHE B 1 132 ? -10.590 -18.526 25.387 1.00 52.75 132 PHE B O 1
ATOM 2243 N N . GLU B 1 133 ? -10.802 -17.799 23.266 1.00 53.58 133 GLU B N 1
ATOM 2244 C CA . GLU B 1 133 ? -10.917 -19.129 22.705 1.00 57.97 133 GLU B CA 1
ATOM 2245 C C . GLU B 1 133 ? -9.789 -19.372 21.717 1.00 56.86 133 GLU B C 1
ATOM 2246 O O . GLU B 1 133 ? -9.185 -18.434 21.186 1.00 54.29 133 GLU B O 1
ATOM 2252 N N . LYS B 1 134 ? -9.507 -20.654 21.499 1.00 57.82 134 LYS B N 1
ATOM 2253 C CA . LYS B 1 134 ? -8.414 -21.053 20.625 1.00 57.18 134 LYS B CA 1
ATOM 2254 C C . LYS B 1 134 ? -8.591 -20.446 19.243 1.00 57.83 134 LYS B C 1
ATOM 2255 O O . LYS B 1 134 ? -9.679 -20.505 18.662 1.00 58.39 134 LYS B O 1
ATOM 2261 N N . 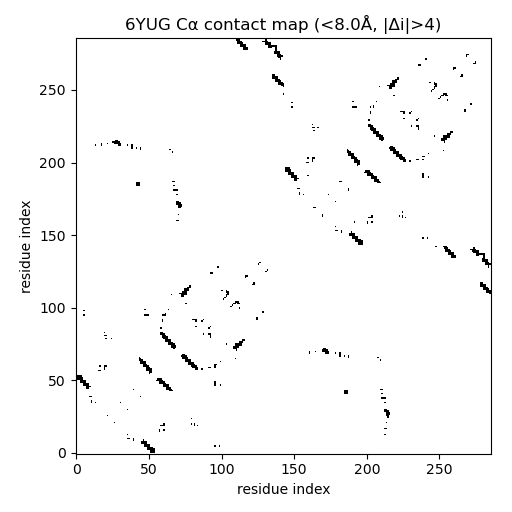VAL B 1 135 ? -7.533 -19.823 18.728 1.00 57.97 135 VAL B N 1
ATOM 2262 C CA . VAL B 1 135 ? -7.520 -19.319 17.360 1.00 58.36 135 VAL B CA 1
ATOM 2263 C C . VAL B 1 135 ? -6.699 -20.305 16.546 1.00 62.52 135 VAL B C 1
ATOM 2264 O O . VAL B 1 135 ? -5.606 -20.714 16.964 1.00 63.41 135 VAL B O 1
ATOM 2268 N N . ASN B 1 136 ? -7.225 -20.690 15.390 1.00 64.58 136 ASN B N 1
ATOM 2269 C CA . ASN B 1 136 ? -6.647 -21.763 14.584 1.00 68.65 136 ASN B CA 1
ATOM 2270 C C . ASN B 1 136 ? -5.707 -21.192 13.515 1.00 68.53 136 ASN B C 1
ATOM 2271 O O . ASN B 1 136 ? -5.906 -21.349 12.306 1.00 69.28 136 ASN B O 1
ATOM 2276 N N . THR B 1 137 ? -4.660 -20.515 13.982 1.00 66.41 137 THR B N 1
ATOM 2277 C CA . THR B 1 137 ? -3.623 -20.027 13.086 1.00 64.75 137 THR B CA 1
ATOM 2278 C C . THR B 1 137 ? -2.274 -20.682 13.374 1.00 67.05 137 THR B C 1
ATOM 2279 O O . THR B 1 137 ? -2.161 -21.636 14.149 1.00 69.30 137 THR B O 1
ATOM 2283 N N . GLU B 1 138 ? -1.248 -20.133 12.723 1.00 66.46 138 GLU B N 1
ATOM 2284 C CA . GLU B 1 138 ? 0.151 -20.485 12.927 1.00 66.72 138 GLU B CA 1
ATOM 2285 C C . GLU B 1 138 ? 0.917 -19.195 13.139 1.00 62.57 138 GLU B C 1
ATOM 2286 O O . GLU B 1 138 ? 0.853 -18.293 12.297 1.00 62.49 138 GLU B O 1
ATOM 2292 N N . VAL B 1 139 ? 1.630 -19.102 14.231 1.00 59.45 139 VAL B N 1
ATOM 2293 C CA . VAL B 1 139 ? 2.461 -17.931 14.474 1.00 56.61 139 VAL B CA 1
ATOM 2294 C C . VAL B 1 139 ? 3.848 -18.189 13.898 1.00 56.92 139 VAL B C 1
ATOM 2295 O O . VAL B 1 139 ? 4.424 -19.276 14.060 1.00 57.21 139 VAL B O 1
ATOM 2299 N N . MET B 1 140 ? 4.380 -17.196 13.200 1.00 58.53 140 MET B N 1
ATOM 2300 C CA . MET B 1 140 ? 5.754 -17.249 12.727 1.00 62.02 140 MET B CA 1
ATOM 2301 C C . MET B 1 140 ? 6.441 -15.954 13.118 1.00 61.54 140 MET B C 1
ATOM 2302 O O . MET B 1 140 ? 5.797 -14.910 13.268 1.00 61.80 140 MET B O 1
ATOM 2307 N N . ARG B 1 141 ? 7.756 -16.037 13.284 1.00 61.93 141 ARG B N 1
ATOM 2308 C CA . ARG B 1 141 ? 8.540 -14.923 13.786 1.00 55.80 141 ARG B CA 1
ATOM 2309 C C . ARG B 1 141 ? 9.838 -14.820 13.009 1.00 52.17 141 ARG B C 1
ATOM 2310 O O . ARG B 1 141 ? 10.470 -15.828 12.686 1.00 49.37 141 ARG B O 1
ATOM 2318 N N . ASN B 1 142 ? 10.200 -13.594 12.685 1.00 50.08 142 ASN B N 1
ATOM 2319 C CA . ASN B 1 142 ? 11.526 -13.280 12.207 1.00 53.35 142 ASN B CA 1
ATOM 2320 C C . ASN B 1 142 ? 12.239 -12.441 13.254 1.00 50.27 142 ASN B C 1
ATOM 2321 O O . ASN B 1 142 ? 11.838 -11.303 13.520 1.00 46.16 142 ASN B O 1
ATOM 2326 N N . SER B 1 143 ? 13.294 -12.994 13.835 1.00 53.23 143 SER B N 1
ATOM 2327 C CA . SER B 1 143 ? 14.047 -12.325 14.884 1.00 56.12 143 SER B CA 1
ATOM 2328 C C . SER B 1 143 ? 15.332 -11.744 14.314 1.00 58.79 143 SER B C 1
ATOM 2329 O O . SER B 1 143 ? 16.064 -12.431 13.594 1.00 59.74 143 SER B O 1
ATOM 2332 N N . PHE B 1 144 ? 15.610 -10.490 14.648 1.00 60.49 144 PHE B N 1
ATOM 2333 C CA . PHE B 1 144 ? 16.799 -9.808 14.152 1.00 64.85 144 PHE B CA 1
ATOM 2334 C C . PHE B 1 144 ? 18.001 -9.999 15.076 1.00 68.79 144 PHE B C 1
ATOM 2335 O O . PHE B 1 144 ? 18.075 -9.384 16.143 1.00 69.68 144 PHE B O 1
#

GO terms:
  GO:0005737 cytoplasm (C, IDA)
  GO:0004145 diamine N-acetyltransferase activity (F, IDA)
  GO:0032918 spermidine acetylation (P, IDA)
  GO:0032919 spermine acetylation (P, IDA)

Sequence (286 aa):
ISSFEVRKATIDDYFELRNLICDVTRCTETLSREQAEERFRYNTYHPYCLVDTENGRIVGYAGFYIIPHLGRKNDSRIEHVIISKEYRNRGLGRLLCKQIIEDAKNKFNCGRIDLTVESHIAKKLYSSLEFEKVNTEVMRNSFISSFEVRKATIDDYFELRNLICDVTRCTETLSREQAEERFRYNTYHPYCLVDTENGRIVGYAGFYIIPHLGRKNDSRIEHVIISKEYRNRGLGRLLCKQIIEDAKNKFNCGRIDLTVESHIAKKLYSSLEFEKVNTEVMRNSF

Radius of gyration: 19.61 Å; Cα contacts (8 Å, |Δi|>4): 551; chains: 2; bounding box: 36×34×71 Å

Foldseek 3Di:
DWDKDKDWDDLVCQVLVCVFLVPVDPDDDRDDSVVSVVVRPPPQWTKMFMAGPVPRHTFWIKIKGWADDDPDFIEIEIDRTGGHPVCPPPCPSLVRVVVVVVCCVPVRVHPYYDYDDDDPVVVVSVVVVVDDDDPDDDDDDDD/DWDKDKDWDDLVCQVLVCCQLVVPDDDDDDDDSVVSVVVRPPVFWTKIFMATPVPRHTFWIKIKGWAQDDPDFTEIEIPRTGGHPVCPPPCVSLVNVVVVVVCCVPVRVHPYYDYDAPDDVRVVSVVVVVDDDDPDDDDDDDD

Secondary structure (DSSP, 8-state):
---EEEEE--GGGHHHHHHHHHHHS-------HHHHHHHHT-TTEEEEEEEESSS--EEEEEEEEEE--SSS--EEEEEEEEE-GGG-SSSHHHHHHHHHHHIIIIIS--SEEEEEE-SHHHHHHHHTTT-EE----EEEEE-/---EEEEE--GGGHHHHHHHHHHHS-------HHHHHHHHT-TTEEEEEEEESSS--EEEEEEEEEE--SSSS-EEEEEEEEE-GGG-SSSHHHHHHHHHHHHHHHTS--SEEEEE--SSHHHHHHHTTT-EEE--EEEEEE-

InterPro domains:
  IPR000182 GNAT domain [PF00583] (32-131)
  IPR000182 GNAT domain [PS51186] (5-152)
  IPR016181 Acyl-CoA N-acyltransferase [SSF55729] (3-138)
  IPR050680 YpeA/RimI acetyltransferase [PTHR43420] (2-137)

B-factor: mean 53.99, std 17.53, range [25.12, 129.78]

Nearest PDB structures (foldseek):
  6yug-assembly1_B  TM=9.973E-01  e=1.430E-27  Cryptosporidium parvum Iowa II
  3fb3-assembly1_A  TM=8.499E-01  e=1.904E-11  Trypanosoma brucei
  2dxq-assembly1_B  TM=8.339E-01  e=1.647E-10  Agrobacterium fabrum str. C58
  1z4e-assembly1_B  TM=8.224E-01  e=3.053E-09  Halalkalibacterium halodurans C-125
  3cxs-assembly1_A-2  TM=8.779E-01  e=1.019E-08  Homo sapiens

Organism: Cryptosporidium parvum (strain Iowa II) (NCBI:txid353152)